Protein AF-A0A848WVP0-F1 (afdb_monomer)

Radius of gyration: 29.25 Å; Cα contacts (8 Å, |Δi|>4): 236; chains: 1; bounding box: 62×95×47 Å

Foldseek 3Di:
DVVVVVVVVVPDDDDDDLQPDDADADPALLVQLQVCLVVVAKEWEAQDDPVCVVVLCSQQSVLCSDPLRPPRYHYYYHDVPRYPPVVVQEPPDPDRGFIFTWRRDNRSSHIYTPDTHHSPDGSVRVNVSRNVSSVVSVVPDDDDDPVVSVVVCVVVVPDDDDPDDDADPPPPPPDHDPPPPDPPPPPPDDDDDDDDDDDDDDDDDDDDDDDDDDDDDDDDDDDD

pLDDT: mean 76.8, std 22.1, range [28.47, 97.75]

Mean predicted aligned error: 15.2 Å

Solvent-accessible surface area (backbone atoms only — not comparable to full-atom values): 14466 Å² total; per-residue (Å²): 119,66,70,62,52,54,56,56,51,71,74,52,81,84,80,82,57,85,86,68,63,78,76,60,65,54,88,34,57,63,56,47,32,29,51,21,24,73,72,71,28,42,31,38,40,35,34,55,58,78,94,46,40,66,62,47,48,64,54,43,43,69,39,51,69,32,86,94,39,46,89,59,54,47,47,32,57,55,43,73,79,76,31,69,64,52,67,81,39,37,43,80,68,93,64,88,63,20,38,33,37,26,45,38,32,91,79,10,78,38,30,36,48,77,46,77,42,59,75,82,61,49,46,67,59,49,44,52,52,52,54,52,53,50,57,55,45,69,74,70,61,76,86,80,53,67,72,60,52,54,54,49,35,59,73,70,63,66,77,84,86,63,95,63,82,88,67,52,53,86,86,71,79,85,54,66,51,78,76,77,87,64,86,75,76,76,79,84,82,79,86,81,90,82,89,83,89,81,92,81,82,86,84,87,87,84,90,84,89,84,89,84,85,88,80,90,79,83,85,85,80,87,82,136

Structure (mmCIF, N/CA/C/O backbone):
data_AF-A0A848WVP0-F1
#
_entry.id   AF-A0A848WVP0-F1
#
loop_
_atom_site.group_PDB
_atom_site.id
_atom_site.type_symbol
_atom_site.label_atom_id
_atom_site.label_alt_id
_atom_site.label_comp_id
_atom_site.label_asym_id
_atom_site.label_entity_id
_atom_site.label_seq_id
_atom_site.pdbx_PDB_ins_code
_atom_site.Cartn_x
_atom_site.Cartn_y
_atom_site.Cartn_z
_atom_site.occupancy
_atom_site.B_iso_or_equiv
_atom_site.auth_seq_id
_atom_site.auth_comp_id
_atom_site.auth_asym_id
_atom_site.auth_atom_id
_atom_site.pdbx_PDB_model_num
ATOM 1 N N . MET A 1 1 ? 10.550 -2.552 -30.308 1.00 52.19 1 MET A N 1
ATOM 2 C CA . MET A 1 1 ? 11.262 -1.560 -29.460 1.00 52.19 1 MET A CA 1
ATOM 3 C C . MET A 1 1 ? 11.700 -2.188 -28.137 1.00 52.19 1 MET A C 1
ATOM 5 O O . MET A 1 1 ? 12.785 -1.844 -27.697 1.00 52.19 1 MET A O 1
ATOM 9 N N . MET A 1 2 ? 10.922 -3.125 -27.565 1.00 55.44 2 MET A N 1
ATOM 10 C CA . MET A 1 2 ? 11.318 -3.955 -26.409 1.00 55.44 2 MET A CA 1
ATOM 11 C C . MET A 1 2 ? 12.586 -4.790 -26.673 1.00 55.44 2 MET A C 1
ATOM 13 O O . MET A 1 2 ? 13.527 -4.677 -25.900 1.00 55.44 2 MET A O 1
ATOM 17 N N . ASP A 1 3 ? 12.701 -5.438 -27.839 1.00 62.50 3 ASP A N 1
ATOM 18 C CA . ASP A 1 3 ? 13.842 -6.326 -28.159 1.00 62.50 3 ASP A CA 1
ATOM 19 C C . ASP A 1 3 ? 15.239 -5.683 -28.030 1.00 62.50 3 ASP A C 1
ATOM 21 O O . ASP A 1 3 ? 16.204 -6.345 -27.668 1.00 62.50 3 ASP A O 1
ATOM 25 N N . ARG A 1 4 ? 15.366 -4.371 -28.285 1.00 75.69 4 ARG A N 1
ATOM 26 C CA . ARG A 1 4 ? 16.649 -3.656 -28.137 1.00 75.69 4 ARG A CA 1
ATOM 27 C C . ARG A 1 4 ? 17.010 -3.362 -26.685 1.00 75.69 4 ARG A C 1
ATOM 29 O O . ARG A 1 4 ? 18.190 -3.250 -26.377 1.00 75.69 4 ARG A O 1
ATOM 36 N N . MET A 1 5 ? 16.018 -3.160 -25.819 1.00 75.94 5 MET A N 1
ATOM 37 C CA . MET A 1 5 ? 16.277 -2.921 -24.398 1.00 75.94 5 MET A CA 1
ATOM 38 C C . MET A 1 5 ? 16.676 -4.221 -23.706 1.00 75.94 5 MET A C 1
ATOM 40 O O . MET A 1 5 ? 17.590 -4.196 -22.888 1.00 75.94 5 MET A O 1
ATOM 44 N N . ASP A 1 6 ? 16.079 -5.345 -24.108 1.00 77.19 6 ASP A N 1
ATOM 45 C CA . ASP A 1 6 ? 16.440 -6.670 -23.599 1.00 77.19 6 ASP A CA 1
ATOM 46 C C . ASP A 1 6 ? 17.868 -7.065 -24.015 1.00 77.19 6 ASP A C 1
ATOM 48 O O . ASP A 1 6 ? 18.645 -7.537 -23.186 1.00 77.19 6 ASP A O 1
ATOM 52 N N . GLU A 1 7 ? 18.273 -6.775 -25.261 1.00 81.50 7 GLU A N 1
ATOM 53 C CA . GLU A 1 7 ? 19.666 -6.943 -25.717 1.00 81.50 7 GLU A CA 1
ATOM 54 C C . GLU A 1 7 ? 20.661 -6.090 -24.917 1.00 81.50 7 GLU A C 1
ATOM 56 O O . GLU A 1 7 ? 21.738 -6.564 -24.552 1.00 81.50 7 GLU A O 1
ATOM 61 N N . ILE A 1 8 ? 20.314 -4.830 -24.632 1.00 80.44 8 ILE A N 1
ATOM 62 C CA . ILE A 1 8 ? 21.161 -3.937 -23.831 1.00 80.44 8 ILE A CA 1
ATOM 63 C C . ILE A 1 8 ? 21.261 -4.457 -22.394 1.00 80.44 8 ILE A C 1
ATOM 65 O O . ILE A 1 8 ? 22.361 -4.510 -21.848 1.00 80.44 8 ILE A O 1
ATOM 69 N N . ALA A 1 9 ? 20.142 -4.872 -21.795 1.00 78.88 9 ALA A N 1
ATOM 70 C CA . ALA A 1 9 ? 20.090 -5.403 -20.436 1.00 78.88 9 ALA A CA 1
ATOM 71 C C . ALA A 1 9 ? 20.920 -6.689 -20.286 1.00 78.88 9 ALA A C 1
ATOM 73 O O . ALA A 1 9 ? 21.654 -6.821 -19.308 1.00 78.88 9 ALA A O 1
ATOM 74 N N . ALA A 1 10 ? 20.894 -7.581 -21.282 1.00 79.12 10 ALA A N 1
ATOM 75 C CA . ALA A 1 10 ? 21.693 -8.809 -21.298 1.00 79.12 10 ALA A CA 1
ATOM 76 C C . ALA A 1 10 ? 23.215 -8.558 -21.282 1.00 79.12 10 ALA A C 1
ATOM 78 O O . ALA A 1 10 ? 23.988 -9.431 -20.886 1.00 79.12 10 ALA A O 1
ATOM 79 N N . GLY A 1 11 ? 23.661 -7.363 -21.689 1.00 83.12 11 GLY A N 1
ATOM 80 C CA . GLY A 1 11 ? 25.061 -6.941 -21.603 1.00 83.12 11 GLY A CA 1
ATOM 81 C C . GLY A 1 11 ? 25.529 -6.579 -20.188 1.00 83.12 11 GLY A C 1
ATOM 82 O O . GLY A 1 11 ? 26.733 -6.439 -19.961 1.00 83.12 11 GLY A O 1
ATOM 83 N N . TYR A 1 12 ? 24.612 -6.435 -19.227 1.00 81.00 12 TYR A N 1
ATOM 84 C CA . TYR A 1 12 ? 24.933 -6.135 -17.836 1.00 81.00 12 TYR A CA 1
ATOM 85 C C . TYR A 1 12 ? 24.902 -7.404 -16.986 1.00 81.00 12 TYR A C 1
ATOM 87 O O . TYR A 1 12 ? 23.987 -8.217 -17.054 1.00 81.00 12 TYR A O 1
ATOM 95 N N . ARG A 1 13 ? 25.913 -7.563 -16.130 1.00 72.94 13 ARG A N 1
ATOM 96 C CA . ARG A 1 13 ? 25.954 -8.651 -15.153 1.00 72.94 13 ARG A CA 1
ATOM 97 C C . ARG A 1 13 ? 24.990 -8.337 -14.013 1.00 72.94 13 ARG A C 1
ATOM 99 O O . ARG A 1 13 ? 25.233 -7.383 -13.271 1.00 72.94 13 ARG A O 1
ATOM 106 N N . THR A 1 14 ? 23.958 -9.158 -13.846 1.00 70.56 14 THR A N 1
ATOM 107 C CA . THR A 1 14 ? 23.090 -9.133 -12.665 1.00 70.56 14 THR A CA 1
ATOM 108 C C . THR A 1 14 ? 23.950 -9.304 -11.412 1.00 70.56 14 THR A C 1
ATOM 110 O O . THR A 1 14 ? 24.843 -10.158 -11.367 1.00 70.56 14 THR A O 1
ATOM 113 N N . ARG A 1 15 ? 23.751 -8.432 -10.422 1.00 65.75 15 ARG A N 1
ATOM 114 C CA . ARG A 1 15 ? 24.400 -8.520 -9.110 1.00 65.75 15 ARG A CA 1
ATOM 115 C C . ARG A 1 15 ? 23.330 -8.844 -8.079 1.00 65.75 15 ARG A C 1
ATOM 117 O O . ARG A 1 15 ? 22.311 -8.162 -8.071 1.00 65.75 15 ARG A O 1
ATOM 124 N N . GLY A 1 16 ? 23.627 -9.815 -7.224 1.00 66.12 16 GLY A N 1
ATOM 125 C CA . GLY A 1 16 ? 22.706 -10.329 -6.216 1.00 66.12 16 GLY A CA 1
ATOM 126 C C . GLY A 1 16 ? 21.820 -11.455 -6.739 1.00 66.12 16 GLY A C 1
ATOM 127 O O . GLY A 1 16 ? 21.734 -11.686 -7.949 1.00 66.12 16 GLY A O 1
ATOM 128 N N . GLU A 1 17 ? 21.219 -12.172 -5.803 1.00 69.19 17 GLU A N 1
ATOM 129 C CA . GLU A 1 17 ? 20.202 -13.197 -6.035 1.00 69.19 17 GLU A CA 1
ATOM 130 C C . GLU A 1 17 ? 18.802 -12.574 -5.821 1.00 69.19 17 GLU A C 1
ATOM 132 O O . GLU A 1 17 ? 18.670 -11.533 -5.175 1.00 69.19 17 GLU A O 1
ATOM 137 N N . ASP A 1 18 ? 17.741 -13.149 -6.400 1.00 64.06 18 ASP A N 1
ATOM 138 C CA . ASP A 1 18 ? 16.375 -12.587 -6.301 1.00 64.06 18 ASP A CA 1
ATOM 139 C C . ASP A 1 18 ? 15.863 -12.532 -4.847 1.00 64.06 18 ASP A C 1
ATOM 141 O O . ASP A 1 18 ? 14.986 -11.736 -4.493 1.00 64.06 18 ASP A O 1
ATOM 145 N N . ASP A 1 19 ? 16.439 -13.357 -3.976 1.00 63.91 19 ASP A N 1
ATOM 146 C CA . ASP A 1 19 ? 16.214 -13.349 -2.539 1.00 63.91 19 ASP A CA 1
ATOM 147 C C . ASP A 1 19 ? 16.934 -12.194 -1.818 1.00 63.91 19 ASP A C 1
ATOM 149 O O . ASP A 1 19 ? 16.609 -11.925 -0.668 1.00 63.91 19 ASP A O 1
ATOM 153 N N . GLU A 1 20 ? 17.814 -11.425 -2.461 1.00 68.88 20 GLU A N 1
ATOM 154 C CA . GLU A 1 20 ? 18.413 -10.211 -1.885 1.00 68.88 20 GLU A CA 1
ATOM 155 C C . GLU A 1 20 ? 17.535 -8.955 -2.077 1.00 68.88 20 GLU A C 1
ATOM 157 O O . GLU A 1 20 ? 17.863 -7.881 -1.561 1.00 68.88 20 GLU A O 1
ATOM 162 N N . MET A 1 21 ? 16.398 -9.051 -2.787 1.00 75.06 21 MET A N 1
ATOM 163 C CA . MET A 1 21 ? 15.535 -7.890 -3.030 1.00 75.06 21 MET A CA 1
ATOM 164 C C . MET A 1 21 ? 14.898 -7.359 -1.737 1.00 75.06 21 MET A C 1
ATOM 166 O O . 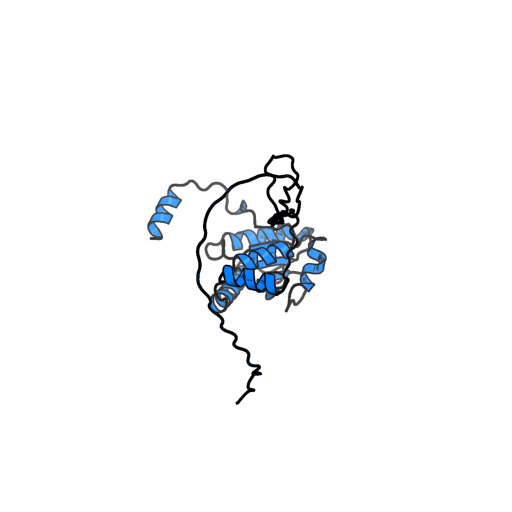MET A 1 21 ? 14.114 -8.026 -1.055 1.00 75.06 21 MET A O 1
ATOM 170 N N . VAL A 1 22 ? 15.166 -6.088 -1.444 1.00 82.19 22 VAL A N 1
ATOM 171 C CA . VAL A 1 22 ? 14.535 -5.361 -0.341 1.00 82.19 22 VAL A CA 1
ATOM 172 C C . VAL A 1 22 ? 13.178 -4.833 -0.799 1.00 82.19 22 VAL A C 1
ATOM 174 O O . VAL A 1 22 ? 13.096 -4.028 -1.725 1.00 82.19 22 VAL A O 1
ATOM 177 N N . LEU A 1 23 ? 12.107 -5.277 -0.136 1.00 86.50 23 LEU A N 1
ATOM 178 C CA . LEU A 1 23 ? 10.783 -4.686 -0.327 1.00 86.50 23 LEU A CA 1
ATOM 179 C C . LEU A 1 23 ? 10.774 -3.249 0.187 1.00 86.50 23 LEU A C 1
ATOM 181 O O . LEU A 1 23 ? 11.378 -2.954 1.220 1.00 86.50 23 LEU A O 1
ATOM 185 N N . GLN A 1 24 ? 10.073 -2.384 -0.544 1.00 87.38 24 GLN A N 1
ATOM 186 C CA . GLN A 1 24 ? 9.780 -1.033 -0.093 1.00 87.38 24 GLN A CA 1
ATOM 187 C C . GLN A 1 24 ? 9.077 -1.080 1.268 1.00 87.38 24 GLN A C 1
ATOM 189 O O . GLN A 1 24 ? 8.248 -1.956 1.510 1.00 87.38 24 GLN A O 1
ATOM 194 N N . ASP A 1 25 ? 9.453 -0.144 2.132 1.00 89.88 25 ASP A N 1
ATOM 195 C CA . ASP A 1 25 ? 8.894 0.028 3.465 1.00 89.88 25 ASP A CA 1
ATOM 196 C C . ASP A 1 25 ? 9.010 1.513 3.823 1.00 89.88 25 ASP A C 1
ATOM 198 O O . ASP A 1 25 ? 10.094 2.102 3.708 1.00 89.88 25 ASP A O 1
ATOM 202 N N . PHE A 1 26 ? 7.892 2.158 4.136 1.00 90.75 26 PHE A N 1
ATOM 203 C CA . PHE A 1 26 ? 7.841 3.578 4.459 1.00 90.75 26 PHE A CA 1
ATOM 204 C C . PHE A 1 26 ? 7.950 3.785 5.970 1.00 90.75 26 PHE A C 1
ATOM 206 O O . PHE A 1 26 ? 7.907 2.862 6.773 1.00 90.75 26 PHE A O 1
ATOM 213 N N . HIS A 1 27 ? 8.109 5.040 6.392 1.00 87.75 27 HIS A N 1
ATOM 214 C CA . HIS A 1 27 ? 8.171 5.348 7.822 1.00 87.75 27 HIS A CA 1
ATOM 215 C C . HIS A 1 27 ? 6.802 5.324 8.506 1.00 87.75 27 HIS A C 1
ATOM 217 O O . HIS A 1 27 ? 6.739 5.180 9.724 1.00 87.75 27 HIS A O 1
ATOM 223 N N . THR A 1 28 ? 5.731 5.565 7.745 1.00 91.50 28 THR A N 1
ATOM 224 C CA . THR A 1 28 ? 4.350 5.596 8.241 1.00 91.50 28 THR A CA 1
ATOM 225 C C . THR A 1 28 ? 3.390 5.201 7.127 1.00 91.50 28 THR A C 1
ATOM 227 O O . THR A 1 28 ? 3.585 5.601 5.971 1.00 91.50 28 THR A O 1
ATOM 230 N N . PHE A 1 29 ? 2.287 4.568 7.504 1.00 93.75 29 PHE A N 1
ATOM 231 C CA . PHE A 1 29 ? 1.171 4.233 6.628 1.00 93.75 29 PHE A CA 1
ATOM 232 C C . PHE A 1 29 ? 0.669 5.458 5.852 1.00 93.75 29 PHE A C 1
ATOM 234 O O . PHE A 1 29 ? 0.497 5.427 4.633 1.00 93.75 29 PHE A O 1
ATOM 241 N N . ARG A 1 30 ? 0.517 6.595 6.540 1.00 92.38 30 ARG A N 1
ATOM 242 C CA . ARG A 1 30 ? 0.049 7.846 5.930 1.00 92.38 30 ARG A CA 1
ATOM 243 C C . ARG A 1 30 ? 0.983 8.332 4.813 1.00 92.38 30 ARG A C 1
ATOM 245 O O . ARG A 1 30 ? 0.531 8.902 3.820 1.00 92.38 30 ARG A O 1
ATOM 252 N N . GLN A 1 31 ? 2.296 8.131 4.962 1.00 91.88 31 GLN A N 1
ATOM 253 C CA . GLN A 1 31 ? 3.270 8.440 3.912 1.00 91.88 31 GLN A CA 1
ATOM 254 C C . GLN A 1 31 ? 3.123 7.485 2.725 1.00 91.88 31 GLN A C 1
ATOM 256 O O . GLN A 1 31 ? 3.077 7.957 1.588 1.00 91.88 31 GLN A O 1
ATOM 261 N N . ALA A 1 32 ? 3.005 6.181 2.980 1.00 94.62 32 ALA A N 1
ATOM 262 C CA . ALA A 1 32 ? 2.791 5.184 1.936 1.00 94.62 32 ALA A CA 1
ATOM 263 C C . ALA A 1 32 ? 1.521 5.487 1.121 1.00 94.62 32 ALA A C 1
ATOM 265 O O . ALA A 1 32 ? 1.548 5.500 -0.111 1.00 94.62 32 ALA A O 1
ATOM 266 N N . LEU A 1 33 ? 0.427 5.836 1.804 1.00 94.88 33 LEU A N 1
ATOM 267 C CA . LEU A 1 33 ? -0.858 6.172 1.197 1.00 94.88 33 LEU A CA 1
ATOM 268 C C . LEU A 1 33 ? -0.789 7.435 0.327 1.00 94.88 33 LEU A C 1
ATOM 270 O O . LEU A 1 33 ? -1.364 7.473 -0.769 1.00 94.88 33 LEU A O 1
ATOM 274 N N . ASN A 1 34 ? -0.060 8.457 0.789 1.00 93.31 34 ASN A N 1
ATOM 275 C CA . ASN A 1 34 ? 0.164 9.687 0.036 1.00 93.31 34 ASN A CA 1
ATOM 276 C C . ASN A 1 34 ? 0.986 9.447 -1.234 1.00 93.31 34 ASN A C 1
ATOM 278 O O . ASN A 1 34 ? 0.583 9.900 -2.306 1.00 93.31 34 ASN A O 1
ATOM 282 N N . VAL A 1 35 ? 2.082 8.692 -1.128 1.00 93.06 35 VAL A N 1
ATOM 283 C CA . VAL A 1 35 ? 2.932 8.339 -2.276 1.00 93.06 35 VAL A CA 1
ATOM 284 C C . VAL A 1 35 ? 2.151 7.508 -3.290 1.00 93.06 35 VAL A C 1
ATOM 286 O O . VAL A 1 35 ? 2.119 7.865 -4.465 1.00 93.06 35 VAL A O 1
ATOM 289 N N . ALA A 1 36 ? 1.418 6.489 -2.837 1.00 94.81 36 ALA A N 1
ATOM 290 C CA . ALA A 1 36 ? 0.563 5.677 -3.700 1.00 94.81 36 ALA A CA 1
ATOM 291 C C . ALA A 1 36 ? -0.503 6.509 -4.433 1.00 94.81 36 ALA A C 1
ATOM 293 O O . ALA A 1 36 ? -0.760 6.300 -5.621 1.00 94.81 36 ALA A O 1
ATOM 294 N N . SER A 1 37 ? -1.068 7.525 -3.771 1.00 93.50 37 SER A N 1
ATOM 295 C CA . SER A 1 37 ? -1.979 8.464 -4.427 1.00 93.50 37 SER A CA 1
ATOM 296 C C . SER A 1 37 ? -1.278 9.324 -5.480 1.00 93.50 37 SER A C 1
ATOM 298 O O . SER A 1 37 ? -1.829 9.538 -6.564 1.00 93.50 37 SER A O 1
ATOM 300 N N . GLY A 1 38 ? -0.084 9.836 -5.174 1.00 89.62 38 GLY A N 1
ATOM 301 C CA . GLY A 1 38 ? 0.700 10.676 -6.080 1.00 89.62 38 GLY A CA 1
ATOM 302 C C . GLY A 1 38 ? 1.098 9.942 -7.359 1.00 89.62 38 GLY A C 1
ATOM 303 O O . GLY A 1 38 ? 0.901 10.470 -8.454 1.00 89.62 38 GLY A O 1
ATOM 304 N N . ASP A 1 39 ? 1.558 8.701 -7.214 1.00 91.44 39 ASP A N 1
ATOM 305 C CA . ASP A 1 39 ? 1.997 7.851 -8.323 1.00 91.44 39 ASP A CA 1
ATOM 306 C C . ASP A 1 39 ? 0.830 7.155 -9.048 1.00 91.44 39 ASP A C 1
ATOM 308 O O . ASP A 1 39 ? 1.042 6.515 -10.079 1.00 91.44 39 ASP A O 1
ATOM 312 N N . GLN A 1 40 ? -0.401 7.299 -8.535 1.00 92.25 40 GLN A N 1
ATOM 313 C CA . GLN A 1 40 ? -1.604 6.589 -8.986 1.00 92.25 40 GLN A CA 1
ATOM 314 C C . GLN A 1 40 ? -1.370 5.077 -9.072 1.00 92.25 40 GLN A C 1
ATOM 316 O O . GLN A 1 40 ? -1.566 4.456 -10.116 1.00 92.25 40 GLN A O 1
ATOM 321 N N . ARG A 1 41 ? -0.923 4.489 -7.960 1.00 95.19 41 ARG A N 1
ATOM 322 C CA . ARG A 1 41 ? -0.679 3.051 -7.813 1.00 95.19 41 ARG A CA 1
ATOM 323 C C . ARG A 1 41 ? -1.404 2.515 -6.592 1.00 95.19 41 ARG A C 1
ATOM 325 O O . ARG A 1 41 ? -1.668 3.246 -5.641 1.00 95.19 41 ARG A O 1
ATOM 332 N N . LEU A 1 42 ? -1.700 1.220 -6.614 1.00 97.06 42 LEU A N 1
ATOM 333 C CA . LEU A 1 42 ? -2.246 0.534 -5.450 1.00 97.06 42 LEU A CA 1
ATOM 334 C C . LEU A 1 42 ? -1.160 0.357 -4.379 1.00 97.06 42 LEU A C 1
ATOM 336 O O . LEU A 1 42 ? 0.003 0.078 -4.690 1.00 97.06 42 LEU A O 1
ATOM 340 N N . LEU A 1 43 ? -1.564 0.501 -3.119 1.00 97.75 43 LEU A N 1
ATOM 341 C CA . LEU A 1 43 ? -0.738 0.219 -1.951 1.00 97.75 43 LEU A CA 1
ATOM 342 C C . LEU A 1 43 ? -1.045 -1.189 -1.441 1.00 97.75 43 LEU A C 1
ATOM 344 O O . LEU A 1 43 ? -2.201 -1.520 -1.190 1.00 97.75 43 LEU A O 1
ATOM 348 N N . VAL A 1 44 ? -0.011 -2.000 -1.250 1.00 97.69 44 VAL A N 1
ATOM 349 C CA . VAL A 1 44 ? -0.085 -3.262 -0.520 1.00 97.69 44 VAL A CA 1
ATOM 350 C C . VAL A 1 44 ? 0.435 -3.016 0.887 1.00 97.69 44 VAL A C 1
ATOM 352 O O . VAL A 1 44 ? 1.638 -2.881 1.091 1.00 97.69 44 VAL A O 1
ATOM 355 N N . PHE A 1 45 ? -0.481 -2.942 1.847 1.00 97.19 45 PHE A N 1
ATOM 356 C CA . PHE A 1 45 ? -0.156 -2.720 3.250 1.00 97.19 45 PHE A CA 1
ATOM 357 C C . PHE A 1 45 ? -0.233 -4.032 4.029 1.00 97.19 45 PHE A C 1
ATOM 359 O O . PHE A 1 45 ? -1.242 -4.742 3.970 1.00 97.19 45 PHE A O 1
ATOM 366 N N . ILE A 1 46 ? 0.825 -4.367 4.761 1.00 96.38 46 ILE A N 1
ATOM 367 C CA . ILE A 1 46 ? 0.916 -5.594 5.549 1.00 96.38 46 ILE A CA 1
ATOM 368 C C . ILE A 1 46 ? 0.789 -5.241 7.029 1.00 96.38 46 ILE A C 1
ATOM 370 O O . ILE A 1 46 ? 1.737 -4.769 7.656 1.00 96.38 46 ILE A O 1
ATOM 374 N N . ALA A 1 47 ? -0.368 -5.545 7.616 1.00 95.06 47 ALA A N 1
ATOM 375 C CA . ALA A 1 47 ? -0.565 -5.445 9.056 1.00 95.06 47 ALA A CA 1
ATOM 376 C C . ALA A 1 47 ? -0.347 -6.820 9.699 1.00 95.06 47 ALA A C 1
ATOM 378 O O . ALA A 1 47 ? -1.245 -7.667 9.729 1.00 95.06 47 ALA A O 1
ATOM 379 N N . ALA A 1 48 ? 0.864 -7.036 10.208 1.00 93.38 48 ALA A N 1
ATOM 380 C CA . ALA A 1 48 ? 1.274 -8.235 10.932 1.00 93.38 48 ALA A CA 1
ATOM 381 C C . ALA A 1 48 ? 1.968 -7.854 12.246 1.00 93.38 48 ALA A C 1
ATOM 383 O O . ALA A 1 48 ? 2.538 -6.767 12.359 1.00 93.38 48 ALA A O 1
ATOM 384 N N . ALA A 1 49 ? 1.934 -8.754 13.231 1.00 90.69 49 ALA A N 1
ATOM 385 C CA . ALA A 1 49 ? 2.734 -8.595 14.442 1.00 90.69 49 ALA A CA 1
ATOM 386 C C . ALA A 1 49 ? 4.235 -8.594 14.094 1.00 90.69 49 ALA A C 1
ATOM 388 O O . ALA A 1 49 ? 4.640 -9.250 13.135 1.00 90.69 49 ALA A O 1
ATOM 389 N N . GLN A 1 50 ? 5.059 -7.861 14.854 1.00 86.19 50 GLN A N 1
ATOM 390 C CA . GLN A 1 50 ? 6.487 -7.674 14.537 1.00 86.19 50 GLN A CA 1
ATOM 391 C C . GLN A 1 50 ? 7.254 -8.997 14.400 1.00 86.19 50 GLN A C 1
ATOM 393 O O . GLN A 1 50 ? 8.081 -9.136 13.509 1.00 86.19 50 GLN A O 1
ATOM 398 N N . ASP A 1 51 ? 6.934 -9.992 15.224 1.00 88.44 51 ASP A N 1
ATOM 399 C CA . ASP A 1 51 ? 7.527 -11.333 15.186 1.00 88.44 51 ASP A CA 1
ATOM 400 C C . ASP A 1 51 ? 7.101 -12.169 13.963 1.00 88.44 51 ASP A C 1
ATOM 402 O O . ASP A 1 51 ? 7.687 -13.215 13.684 1.00 88.44 51 ASP A O 1
ATOM 406 N N . GLN A 1 52 ? 6.090 -11.717 13.217 1.00 89.94 52 GLN A N 1
ATOM 407 C CA . GLN A 1 52 ? 5.597 -12.353 11.994 1.00 89.94 52 GLN A CA 1
ATOM 408 C C . GLN A 1 52 ? 6.039 -11.625 10.720 1.00 89.94 52 GLN A C 1
ATOM 410 O O . GLN A 1 52 ? 5.937 -12.206 9.637 1.00 89.94 52 GLN A O 1
ATOM 415 N N . GLN A 1 53 ? 6.515 -10.380 10.822 1.00 88.56 53 GLN A N 1
ATOM 416 C CA . GLN A 1 53 ? 6.804 -9.538 9.658 1.00 88.56 53 GLN A CA 1
ATOM 417 C C . GLN A 1 53 ? 7.877 -10.136 8.751 1.00 88.56 53 GLN A C 1
ATOM 419 O O . GLN A 1 53 ? 7.641 -10.222 7.549 1.00 88.56 53 GLN A O 1
ATOM 424 N N . ASP A 1 54 ? 8.988 -10.632 9.303 1.00 89.06 54 ASP A N 1
ATOM 425 C CA . ASP A 1 54 ? 10.068 -11.234 8.506 1.00 89.06 54 ASP A CA 1
ATOM 426 C C . ASP A 1 54 ? 9.569 -12.432 7.692 1.00 89.06 54 ASP A C 1
ATOM 428 O O . ASP A 1 54 ? 9.786 -12.518 6.485 1.00 89.06 54 ASP A O 1
ATOM 432 N N . ARG A 1 55 ? 8.778 -13.310 8.319 1.00 90.50 55 ARG A N 1
ATOM 433 C CA . ARG A 1 55 ? 8.192 -14.469 7.637 1.00 90.50 55 ARG A CA 1
ATOM 434 C C . ARG A 1 55 ? 7.241 -14.056 6.513 1.00 90.50 55 ARG A C 1
ATOM 436 O O . ARG A 1 55 ? 7.233 -14.680 5.453 1.00 90.50 55 ARG A O 1
ATOM 443 N N . VAL A 1 56 ? 6.405 -13.045 6.747 1.00 92.19 56 VAL A N 1
ATOM 444 C CA . VAL A 1 56 ? 5.485 -12.537 5.718 1.00 92.19 56 VAL A CA 1
ATOM 445 C C . VAL A 1 56 ? 6.275 -11.875 4.589 1.00 92.19 56 VAL A C 1
ATOM 447 O O . VAL A 1 56 ? 5.975 -12.109 3.421 1.00 92.19 56 VAL A O 1
ATOM 450 N N . LYS A 1 57 ? 7.323 -11.116 4.916 1.00 91.38 57 LYS A N 1
ATOM 451 C CA . LYS A 1 57 ? 8.222 -10.477 3.953 1.00 91.38 57 LYS A CA 1
ATOM 452 C C . LYS A 1 57 ? 8.900 -11.503 3.050 1.00 91.38 57 LYS A C 1
ATOM 454 O O . LYS A 1 57 ? 8.893 -11.322 1.835 1.00 91.38 57 LYS A O 1
ATOM 459 N N . ASP A 1 58 ? 9.422 -12.586 3.615 1.00 89.94 58 ASP A N 1
ATOM 460 C CA . ASP A 1 58 ? 10.058 -13.662 2.850 1.00 89.94 58 ASP A CA 1
ATOM 461 C C . ASP A 1 58 ? 9.058 -14.393 1.941 1.00 89.94 58 ASP A C 1
ATOM 463 O O . ASP A 1 58 ? 9.381 -14.707 0.799 1.00 89.94 58 ASP A O 1
ATOM 467 N N . ASN A 1 59 ? 7.815 -14.596 2.395 1.00 90.69 59 ASN A N 1
ATOM 468 C CA . ASN A 1 59 ? 6.752 -15.184 1.569 1.00 90.69 59 ASN A CA 1
ATOM 469 C C . ASN A 1 59 ? 6.319 -14.264 0.410 1.00 90.69 59 ASN A C 1
ATOM 471 O O . ASN A 1 59 ? 5.954 -14.739 -0.664 1.00 90.69 59 ASN A O 1
ATOM 475 N N . LEU A 1 60 ? 6.346 -12.946 0.619 1.00 93.06 60 LEU A N 1
ATOM 476 C CA . LEU A 1 60 ? 5.916 -11.961 -0.375 1.00 93.06 60 LEU A CA 1
ATOM 477 C C . LEU A 1 60 ? 7.021 -11.554 -1.353 1.00 93.06 60 LEU A C 1
ATOM 479 O O . LEU A 1 60 ? 6.709 -11.144 -2.469 1.00 93.06 60 LEU A O 1
ATOM 483 N N . ARG A 1 61 ? 8.302 -11.677 -0.983 1.00 92.12 61 ARG A N 1
ATOM 484 C CA . ARG A 1 61 ? 9.434 -11.286 -1.842 1.00 92.12 61 ARG A CA 1
ATOM 485 C C . ARG A 1 61 ? 9.365 -11.924 -3.242 1.00 92.12 61 ARG A C 1
ATOM 487 O O . ARG A 1 61 ? 9.415 -11.154 -4.202 1.00 92.12 61 ARG A O 1
ATOM 494 N N . PRO A 1 62 ? 9.116 -13.244 -3.399 1.00 92.44 62 PRO A N 1
ATOM 495 C CA . PRO A 1 62 ? 8.953 -13.873 -4.713 1.00 92.44 62 PRO A CA 1
ATOM 496 C C . PRO A 1 62 ? 7.798 -13.298 -5.546 1.00 92.44 62 PRO A C 1
ATOM 498 O O . PRO A 1 62 ? 7.858 -13.289 -6.770 1.00 92.44 62 PRO A O 1
ATOM 501 N N . VAL A 1 63 ? 6.740 -12.802 -4.896 1.00 94.50 63 VAL A N 1
ATOM 502 C CA . VAL A 1 63 ? 5.588 -12.205 -5.587 1.00 94.50 63 VAL A CA 1
ATOM 503 C C . VAL A 1 63 ? 5.954 -10.847 -6.175 1.00 94.50 63 VAL A C 1
ATOM 505 O O . VAL A 1 63 ? 5.544 -10.536 -7.285 1.00 94.50 63 VAL A O 1
ATOM 508 N N . PHE A 1 64 ? 6.733 -10.039 -5.454 1.00 93.06 64 PHE A N 1
ATOM 509 C CA . PHE A 1 64 ? 7.077 -8.682 -5.884 1.00 93.06 64 PHE A CA 1
ATOM 510 C C . PHE A 1 64 ? 8.274 -8.604 -6.841 1.00 93.06 64 PHE A C 1
ATOM 512 O O . PHE A 1 64 ? 8.441 -7.564 -7.478 1.00 93.06 64 PHE A O 1
ATOM 519 N N . VAL A 1 65 ? 9.081 -9.668 -6.967 1.00 91.00 65 VAL A N 1
ATOM 520 C CA . VAL A 1 65 ? 10.109 -9.788 -8.028 1.00 91.00 65 VAL A CA 1
ATOM 521 C C . VAL A 1 65 ? 9.516 -10.248 -9.360 1.00 91.00 65 VAL A C 1
ATOM 523 O O . VAL A 1 65 ? 10.142 -10.079 -10.403 1.00 91.00 65 VAL A O 1
ATOM 526 N N . ASP A 1 66 ? 8.320 -10.840 -9.340 1.00 91.75 66 ASP A N 1
ATOM 527 C CA . ASP A 1 66 ? 7.670 -11.364 -10.535 1.00 91.75 66 ASP A CA 1
ATOM 528 C C . ASP A 1 66 ? 7.453 -10.253 -11.576 1.00 91.75 66 ASP A C 1
ATOM 530 O O . ASP A 1 66 ? 7.003 -9.151 -11.251 1.00 91.75 66 ASP A O 1
ATOM 534 N N . ALA A 1 67 ? 7.752 -10.550 -12.843 1.00 90.31 67 ALA A N 1
ATOM 535 C CA . ALA A 1 67 ? 7.707 -9.584 -13.941 1.00 90.31 67 ALA A CA 1
ATOM 536 C C . ALA A 1 67 ? 6.325 -8.925 -14.130 1.00 90.31 67 ALA A C 1
ATOM 538 O O . ALA A 1 67 ? 6.231 -7.789 -14.606 1.00 90.31 67 ALA A O 1
ATOM 539 N N . ASP A 1 68 ? 5.245 -9.605 -13.738 1.00 92.88 68 ASP A N 1
ATOM 540 C CA . ASP A 1 68 ? 3.889 -9.070 -13.829 1.00 92.88 68 ASP A CA 1
ATOM 541 C C . ASP A 1 68 ? 3.536 -8.125 -12.673 1.00 92.88 68 ASP A C 1
ATOM 543 O O . ASP A 1 68 ? 2.540 -7.404 -12.763 1.00 92.88 68 ASP A O 1
ATOM 547 N N . VAL A 1 69 ? 4.321 -8.116 -11.594 1.00 94.12 69 VAL A N 1
ATOM 548 C CA . VAL A 1 69 ? 4.026 -7.398 -10.342 1.00 94.12 69 VAL A CA 1
ATOM 549 C C . VAL A 1 69 ? 5.039 -6.287 -10.075 1.00 94.12 69 VAL A C 1
ATOM 551 O O . VAL A 1 69 ? 4.657 -5.212 -9.598 1.00 94.12 69 VAL A O 1
ATOM 554 N N . ILE A 1 70 ? 6.313 -6.518 -10.395 1.00 90.81 70 ILE A N 1
ATOM 555 C CA . ILE A 1 70 ? 7.417 -5.618 -10.070 1.00 90.81 70 ILE A CA 1
ATOM 556 C C . ILE A 1 70 ? 7.145 -4.184 -10.549 1.00 90.81 70 ILE A C 1
ATOM 558 O O . ILE A 1 70 ? 6.767 -3.925 -11.694 1.00 90.81 70 ILE A O 1
ATOM 562 N N . GLY A 1 71 ? 7.287 -3.227 -9.628 1.00 89.44 71 GLY A N 1
ATOM 563 C CA . GLY A 1 71 ? 7.096 -1.797 -9.892 1.00 89.44 71 GLY A CA 1
ATOM 564 C C . GLY A 1 71 ? 5.649 -1.333 -10.115 1.00 89.44 71 GLY A C 1
ATOM 565 O O . GLY A 1 71 ? 5.446 -0.148 -10.385 1.00 89.44 71 GLY A O 1
ATOM 566 N N . ARG A 1 72 ? 4.641 -2.213 -10.005 1.00 93.69 72 ARG A N 1
ATOM 567 C CA . ARG A 1 72 ? 3.220 -1.843 -10.184 1.00 93.69 72 ARG A CA 1
ATOM 568 C C . ARG A 1 72 ? 2.526 -1.405 -8.898 1.00 93.69 72 ARG A C 1
ATOM 570 O O . ARG A 1 72 ? 1.550 -0.663 -8.959 1.00 93.69 72 ARG A O 1
ATOM 577 N N . PHE A 1 73 ? 3.049 -1.834 -7.757 1.00 96.06 73 PHE A N 1
ATOM 578 C CA . PHE A 1 73 ? 2.484 -1.585 -6.435 1.00 96.06 73 PHE A CA 1
ATOM 579 C C . PHE A 1 73 ? 3.512 -0.906 -5.539 1.00 96.06 73 PHE A C 1
ATOM 581 O O . PHE A 1 73 ? 4.714 -1.134 -5.689 1.00 96.06 73 PHE A O 1
ATOM 588 N N . HIS A 1 74 ? 3.029 -0.123 -4.581 1.00 96.81 74 HIS A N 1
ATOM 589 C CA . HIS A 1 74 ? 3.817 0.191 -3.393 1.00 96.81 74 HIS A CA 1
ATOM 590 C C . HIS A 1 74 ? 3.602 -0.888 -2.345 1.00 96.81 74 HIS A C 1
ATOM 592 O O . HIS A 1 74 ? 2.514 -1.455 -2.255 1.00 96.81 74 HIS A O 1
ATOM 598 N N . VAL A 1 75 ? 4.634 -1.158 -1.557 1.00 95.69 75 VAL A N 1
ATOM 599 C CA . VAL A 1 75 ? 4.583 -2.102 -0.441 1.00 95.69 75 VAL A CA 1
ATOM 600 C C . VAL A 1 75 ? 4.955 -1.348 0.822 1.00 95.69 75 VAL A C 1
ATOM 602 O O . VAL A 1 75 ? 5.806 -0.459 0.769 1.00 95.69 75 VAL A O 1
ATOM 605 N N . ASP A 1 76 ? 4.275 -1.666 1.917 1.00 95.56 76 ASP A N 1
ATOM 606 C CA . ASP A 1 76 ? 4.524 -1.070 3.223 1.00 95.56 76 ASP A CA 1
ATOM 607 C C . ASP A 1 76 ? 4.135 -2.043 4.341 1.00 95.56 76 ASP A C 1
ATOM 609 O O . ASP A 1 76 ? 3.132 -2.760 4.226 1.00 95.56 76 ASP A O 1
ATOM 613 N N . PHE A 1 77 ? 4.915 -2.080 5.417 1.00 94.31 77 PHE A N 1
ATOM 614 C CA . PHE A 1 77 ? 4.644 -2.913 6.584 1.00 94.31 77 PHE A CA 1
ATOM 615 C C . PHE A 1 77 ? 4.246 -2.030 7.763 1.00 94.31 77 PHE A C 1
ATOM 617 O O . PHE A 1 77 ? 4.848 -0.996 8.019 1.00 94.31 77 PHE A O 1
ATOM 624 N N . ALA A 1 78 ? 3.235 -2.452 8.523 1.00 92.44 78 ALA A N 1
ATOM 625 C CA . ALA A 1 78 ? 2.763 -1.676 9.662 1.00 92.44 78 ALA A CA 1
ATOM 626 C C . ALA A 1 78 ? 3.878 -1.467 10.705 1.00 92.44 78 ALA A C 1
ATOM 628 O O . ALA A 1 78 ? 4.338 -2.413 11.356 1.00 92.44 78 ALA A O 1
ATOM 629 N N . GLY A 1 79 ? 4.262 -0.213 10.923 1.00 81.75 79 GLY A N 1
ATOM 630 C CA . GLY A 1 79 ? 5.145 0.206 11.998 1.00 81.75 79 GLY A CA 1
ATOM 631 C C . GLY A 1 79 ? 4.369 0.268 13.310 1.00 81.75 79 GLY A C 1
ATOM 632 O O . GLY A 1 79 ? 3.553 1.159 13.516 1.00 81.75 79 GLY A O 1
ATOM 633 N N . GLY A 1 80 ? 4.620 -0.687 14.213 1.00 79.56 80 GLY A N 1
ATOM 634 C CA . GLY A 1 80 ? 3.877 -0.921 15.464 1.00 79.56 80 GLY A CA 1
ATOM 635 C C . GLY A 1 80 ? 3.106 0.276 16.048 1.00 79.56 80 GLY A C 1
ATOM 636 O O . GLY A 1 80 ? 1.890 0.349 15.908 1.00 79.56 80 GLY A O 1
ATOM 637 N N . GLN A 1 81 ? 3.791 1.202 16.731 1.00 77.50 81 GLN A N 1
ATOM 638 C CA . GLN A 1 81 ? 3.137 2.378 17.331 1.00 77.50 81 GLN A CA 1
ATOM 639 C C . GLN A 1 81 ? 2.863 3.513 16.338 1.00 77.50 81 GLN A C 1
ATOM 641 O O . GLN A 1 81 ? 1.924 4.275 16.552 1.00 77.50 81 GLN A O 1
ATOM 646 N N . THR A 1 82 ? 3.671 3.649 15.285 1.00 82.00 82 THR A N 1
ATOM 647 C CA . THR A 1 82 ? 3.549 4.739 14.304 1.00 82.00 82 THR A CA 1
ATOM 648 C C . THR A 1 82 ? 2.281 4.630 13.468 1.00 82.00 82 THR A C 1
ATOM 650 O O . THR A 1 82 ? 1.745 5.655 13.061 1.00 82.00 82 THR A O 1
ATOM 653 N N . ASP A 1 83 ? 1.774 3.410 13.295 1.00 88.31 83 ASP A N 1
ATOM 654 C CA . ASP A 1 83 ? 0.614 3.111 12.461 1.00 88.31 83 ASP A CA 1
ATOM 655 C C . ASP A 1 83 ? -0.559 2.549 13.268 1.00 88.31 83 ASP A C 1
ATOM 657 O O . ASP A 1 83 ? -1.482 1.991 12.694 1.00 88.31 83 ASP A O 1
ATOM 661 N N . ALA A 1 84 ? -0.584 2.689 14.596 1.00 86.12 84 ALA A N 1
ATOM 662 C CA . ALA A 1 84 ? -1.629 2.088 15.440 1.00 86.12 84 ALA A CA 1
ATOM 663 C C . ALA A 1 84 ? -3.075 2.445 15.014 1.00 86.12 84 ALA A C 1
ATOM 665 O O . ALA A 1 84 ? -4.003 1.657 15.226 1.00 86.12 84 ALA A O 1
ATOM 666 N N . GLU A 1 85 ? -3.249 3.613 14.392 1.00 88.81 85 GLU A N 1
ATOM 667 C CA . GLU A 1 85 ? -4.528 4.178 13.945 1.00 88.81 85 GLU A CA 1
ATOM 668 C C . GLU A 1 85 ? -4.746 4.062 12.422 1.00 88.81 85 GLU A C 1
ATOM 670 O O . GLU A 1 85 ? -5.719 4.599 11.905 1.00 88.81 85 GLU A O 1
ATOM 675 N N . TRP A 1 86 ? -3.898 3.322 11.686 1.00 93.31 86 TRP A N 1
ATOM 676 C CA . TRP A 1 86 ? -3.970 3.220 10.214 1.00 93.31 86 TRP A CA 1
ATOM 677 C C . TRP A 1 86 ? -5.371 2.858 9.700 1.00 93.31 86 TRP A C 1
ATOM 679 O O . TRP A 1 86 ? -5.823 3.361 8.676 1.00 93.31 86 TRP A O 1
ATOM 689 N N . ALA A 1 87 ? -6.075 1.985 10.427 1.00 92.19 87 ALA A N 1
ATOM 690 C CA . ALA A 1 87 ? -7.379 1.469 10.030 1.00 92.19 87 ALA A CA 1
ATOM 691 C C . ALA A 1 87 ? -8.476 2.545 10.022 1.00 92.19 87 ALA A C 1
ATOM 693 O O . ALA A 1 87 ? -9.484 2.354 9.348 1.00 92.19 87 ALA A O 1
ATOM 694 N N . ASP A 1 88 ? -8.285 3.658 10.733 1.00 92.00 88 ASP A N 1
ATOM 695 C CA . ASP A 1 88 ? -9.252 4.758 10.790 1.00 92.00 88 ASP A CA 1
ATOM 696 C C . ASP A 1 88 ? -9.218 5.605 9.503 1.00 92.00 88 ASP A C 1
ATOM 698 O O . ASP A 1 88 ? -10.189 6.284 9.170 1.00 92.00 88 ASP A O 1
ATOM 702 N N . GLU A 1 89 ? -8.124 5.522 8.739 1.00 91.25 89 GLU A N 1
ATOM 703 C CA . GLU A 1 89 ? -7.947 6.190 7.446 1.00 91.25 89 GLU A CA 1
ATOM 704 C C . GLU A 1 89 ? -8.448 5.330 6.264 1.00 91.25 89 GLU A C 1
ATOM 706 O O . GLU A 1 89 ? -8.435 5.794 5.118 1.00 91.25 89 GLU A O 1
ATOM 711 N N . ILE A 1 90 ? -8.900 4.085 6.501 1.00 94.50 90 ILE A N 1
ATOM 712 C CA . ILE A 1 90 ? -9.308 3.159 5.431 1.00 94.50 90 ILE A CA 1
ATOM 713 C C . ILE A 1 90 ? -10.741 2.647 5.581 1.00 94.50 90 ILE A C 1
ATOM 715 O O . ILE A 1 90 ? -11.155 2.108 6.604 1.00 94.50 90 ILE A O 1
ATOM 719 N N . GLU A 1 91 ? -11.485 2.707 4.482 1.00 92.81 91 GLU A N 1
ATOM 720 C CA . GLU A 1 91 ? -12.819 2.130 4.370 1.00 92.81 91 GLU A CA 1
ATOM 721 C C . GLU A 1 91 ? -12.798 0.651 3.942 1.00 92.81 91 GLU A C 1
ATOM 723 O O . GLU A 1 91 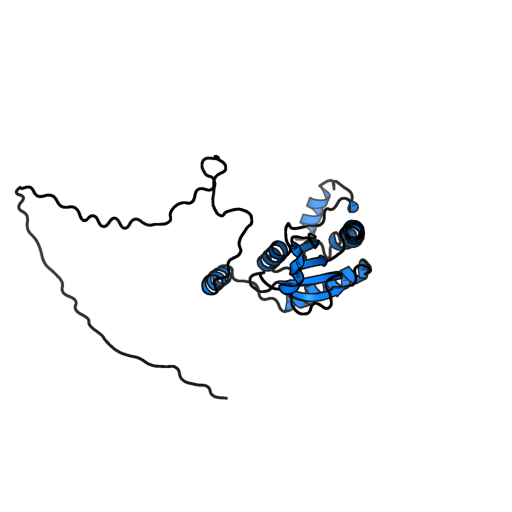? -11.868 0.167 3.293 1.00 92.81 91 GLU A O 1
ATOM 728 N N . LYS A 1 92 ? -13.891 -0.066 4.247 1.00 92.06 92 LYS A N 1
ATOM 729 C CA . LYS A 1 92 ? -14.136 -1.479 3.872 1.00 92.06 92 LYS A CA 1
ATOM 730 C C . LYS A 1 92 ? -13.140 -2.496 4.442 1.00 92.06 92 LYS A C 1
ATOM 732 O O . LYS A 1 92 ? -13.068 -3.626 3.957 1.00 92.06 92 LYS A O 1
ATOM 737 N N . THR A 1 93 ? -12.427 -2.141 5.507 1.00 88.62 93 THR A N 1
ATOM 738 C CA . THR A 1 93 ? -11.601 -3.105 6.235 1.00 88.62 93 THR A CA 1
ATOM 739 C C . THR A 1 93 ? -12.458 -4.139 6.975 1.00 88.62 93 THR A C 1
ATOM 741 O O . THR A 1 93 ? -13.445 -3.799 7.630 1.00 88.62 93 THR A O 1
ATOM 744 N N . LYS A 1 94 ? -12.088 -5.422 6.880 1.00 84.19 94 LYS A N 1
ATOM 745 C CA . LYS A 1 94 ? -12.736 -6.531 7.606 1.00 84.19 94 LYS A CA 1
ATOM 746 C C . LYS A 1 94 ? -11.948 -6.948 8.855 1.00 84.19 94 LYS A C 1
ATOM 748 O O . LYS A 1 94 ? -12.332 -7.903 9.525 1.00 84.19 94 LYS A O 1
ATOM 753 N N . GLY A 1 95 ? -10.845 -6.263 9.174 1.00 87.94 95 GLY A N 1
ATOM 754 C CA . GLY A 1 95 ? -10.017 -6.541 10.350 1.00 87.94 95 GLY A CA 1
ATOM 755 C C . GLY A 1 95 ? -8.725 -5.722 10.387 1.00 87.94 95 GLY A C 1
ATOM 756 O O . GLY A 1 95 ? -8.382 -5.054 9.422 1.00 87.94 95 GLY A O 1
ATOM 757 N N . LYS A 1 96 ? -7.979 -5.789 11.495 1.00 89.81 96 LYS A N 1
ATOM 758 C CA . LYS A 1 96 ? -6.726 -5.024 11.687 1.00 89.81 96 LYS A CA 1
ATOM 759 C C . LYS A 1 96 ? -5.448 -5.813 11.371 1.00 89.81 96 LYS A C 1
ATOM 761 O O . LYS A 1 96 ? -4.349 -5.328 11.610 1.00 89.81 96 LYS A O 1
ATOM 766 N N . THR A 1 97 ? -5.587 -7.030 10.851 1.00 93.62 97 THR A N 1
ATOM 767 C CA . THR A 1 97 ? -4.474 -7.935 10.539 1.00 93.62 97 THR A CA 1
ATOM 768 C C . THR A 1 97 ? -4.711 -8.569 9.176 1.00 93.62 97 THR A C 1
ATOM 770 O O . THR A 1 97 ? -5.838 -8.970 8.872 1.00 93.62 97 THR A O 1
ATOM 773 N N . GLY A 1 98 ? -3.663 -8.661 8.362 1.00 95.75 98 GLY A N 1
ATOM 774 C CA . GLY A 1 98 ? -3.737 -9.202 7.007 1.00 95.75 98 GLY A CA 1
ATOM 775 C C . GLY A 1 98 ? -2.869 -8.446 6.008 1.00 95.75 98 GLY A C 1
ATOM 776 O O . GLY A 1 98 ? -2.098 -7.557 6.369 1.00 95.75 98 GLY A O 1
ATOM 777 N N . ILE A 1 99 ? -3.022 -8.827 4.745 1.00 97.06 99 ILE A N 1
ATOM 778 C CA . ILE A 1 99 ? -2.459 -8.140 3.584 1.00 97.06 99 ILE A CA 1
ATOM 779 C C . ILE A 1 99 ? -3.609 -7.376 2.929 1.00 97.06 99 ILE A C 1
ATOM 781 O O . ILE A 1 99 ?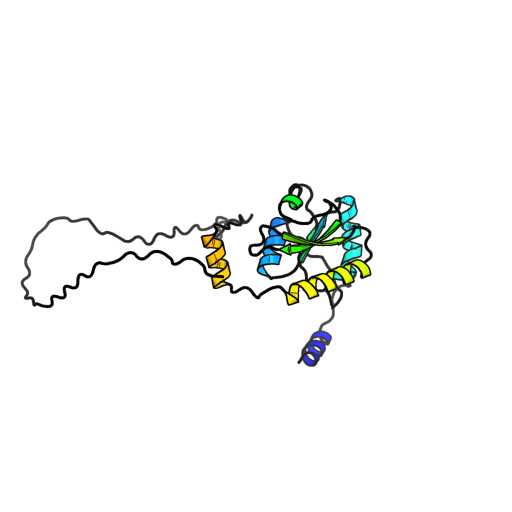 -4.622 -7.975 2.558 1.00 97.06 99 ILE A O 1
ATOM 785 N N . PHE A 1 100 ? -3.467 -6.062 2.809 1.00 97.69 100 PHE A N 1
ATOM 786 C CA . PHE A 1 100 ? -4.504 -5.165 2.312 1.00 97.69 100 PHE A CA 1
ATOM 787 C C . PHE A 1 100 ? -4.064 -4.567 0.985 1.00 97.69 100 PHE A C 1
ATOM 789 O O . PHE A 1 100 ? -3.008 -3.947 0.909 1.00 97.69 100 PHE A O 1
ATOM 796 N N . VAL A 1 101 ? -4.889 -4.719 -0.048 1.00 97.62 101 VAL A N 1
ATOM 797 C CA . VAL A 1 101 ? -4.710 -4.032 -1.329 1.00 97.62 101 VAL A CA 1
ATOM 798 C C . VAL A 1 101 ? -5.603 -2.802 -1.318 1.00 97.62 101 VAL A C 1
ATOM 800 O O . VAL A 1 101 ? -6.830 -2.915 -1.305 1.00 97.62 101 VAL A O 1
ATOM 803 N N . ILE A 1 102 ? -4.988 -1.627 -1.272 1.00 97.50 102 ILE A N 1
ATOM 804 C CA . ILE A 1 102 ? -5.650 -0.357 -0.991 1.00 97.50 102 ILE A CA 1
ATOM 805 C C . ILE A 1 102 ? -5.543 0.556 -2.206 1.00 97.50 102 ILE A C 1
ATOM 807 O O . ILE A 1 102 ? -4.455 0.808 -2.728 1.00 97.50 102 ILE A O 1
ATOM 811 N N . GLN A 1 103 ? -6.684 1.101 -2.619 1.00 96.38 103 GLN A N 1
ATOM 812 C CA . GLN 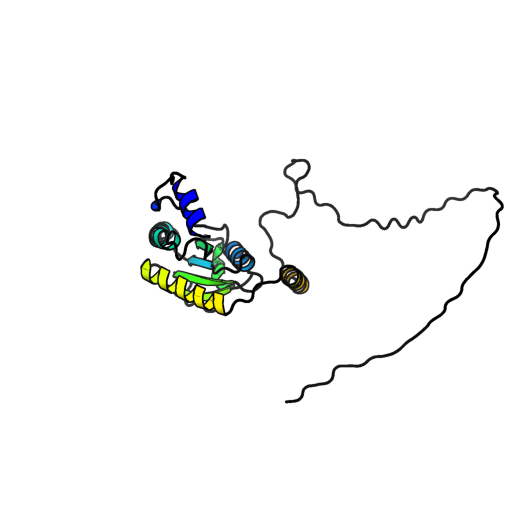A 1 103 ? -6.733 2.261 -3.497 1.00 96.38 103 GLN A CA 1
ATOM 813 C C . GLN A 1 103 ? -6.701 3.520 -2.635 1.00 96.38 103 GLN A C 1
ATOM 815 O O . GLN A 1 103 ? -7.615 3.760 -1.842 1.00 96.38 103 GLN A O 1
ATOM 820 N N . SER A 1 104 ? -5.656 4.330 -2.788 1.00 95.38 104 SER A N 1
ATOM 821 C CA . SER A 1 104 ? -5.598 5.633 -2.133 1.00 95.38 104 SER A CA 1
ATOM 822 C C . SER A 1 104 ? -6.676 6.561 -2.685 1.00 95.38 104 SER A C 1
ATOM 824 O O . SER A 1 104 ? -6.878 6.657 -3.895 1.00 95.38 104 SER A O 1
ATOM 826 N N . GLY A 1 105 ? -7.311 7.325 -1.803 1.00 91.69 105 GLY A N 1
ATOM 827 C CA . GLY A 1 105 ? -8.161 8.444 -2.185 1.00 91.69 105 GLY A CA 1
ATOM 828 C C . GLY A 1 105 ? -7.370 9.518 -2.936 1.00 91.69 105 GLY A C 1
ATOM 829 O O . GLY A 1 105 ? -6.134 9.522 -2.948 1.00 91.69 105 GLY A O 1
ATOM 830 N N . GLN A 1 106 ? -8.080 10.480 -3.534 1.00 89.00 106 GLN A N 1
ATOM 831 C CA . GLN A 1 106 ? -7.510 11.475 -4.453 1.00 89.00 106 GLN A CA 1
ATOM 832 C C . GLN A 1 106 ? -6.249 12.169 -3.919 1.00 89.00 106 GLN A C 1
ATOM 834 O O . GLN A 1 106 ? -5.323 12.388 -4.698 1.00 89.00 106 GLN A O 1
ATOM 839 N N . PHE A 1 107 ? -6.212 12.494 -2.624 1.00 88.94 107 PHE A N 1
ATOM 840 C CA . PHE A 1 107 ? -5.111 13.207 -1.965 1.00 88.94 107 PHE A CA 1
ATOM 841 C C . PHE A 1 107 ? -4.268 12.331 -1.024 1.00 88.94 107 PHE A C 1
ATOM 843 O O . PHE A 1 107 ? -3.408 12.847 -0.310 1.00 88.94 107 PHE A O 1
ATOM 850 N N . GLY A 1 108 ? -4.536 11.022 -0.988 1.00 89.50 108 GLY A N 1
ATOM 851 C CA . GLY A 1 108 ? -3.799 10.060 -0.166 1.00 89.50 108 GLY A CA 1
ATOM 852 C C . GLY A 1 108 ? -3.853 10.338 1.337 1.00 89.50 108 GLY A C 1
ATOM 853 O O . GLY A 1 108 ? -2.871 10.106 2.030 1.00 89.50 108 GLY A O 1
ATOM 854 N N . GLN A 1 109 ? -4.974 10.886 1.815 1.00 89.94 109 GLN A N 1
ATOM 855 C CA . GLN A 1 109 ? -5.289 10.996 3.248 1.00 89.94 109 GLN A CA 1
ATOM 856 C C . GLN A 1 109 ? -6.202 9.870 3.737 1.00 89.94 109 GLN A C 1
ATOM 858 O O . GLN A 1 109 ? -6.279 9.615 4.928 1.00 89.94 109 GLN A O 1
ATOM 863 N N . THR A 1 110 ? -6.920 9.237 2.813 1.00 94.12 110 THR A N 1
ATOM 864 C CA . THR A 1 110 ? -7.806 8.107 3.075 1.00 94.12 110 THR A CA 1
ATOM 865 C C . THR A 1 110 ? -7.619 7.061 1.987 1.00 94.12 110 THR A C 1
ATOM 867 O O . THR A 1 110 ? -7.017 7.347 0.944 1.00 94.12 110 THR A O 1
ATOM 870 N N . GLY A 1 111 ? -8.114 5.850 2.213 1.00 95.12 111 GLY A N 1
ATOM 871 C CA . GLY A 1 111 ? -8.073 4.768 1.237 1.00 95.12 111 GLY A CA 1
ATOM 872 C C . GLY A 1 111 ? -9.309 3.881 1.285 1.00 95.12 111 GLY A C 1
ATOM 873 O O . GLY A 1 111 ? -10.112 3.930 2.213 1.00 95.12 111 GLY A O 1
ATOM 874 N N . THR A 1 112 ? -9.464 3.041 0.270 1.00 96.38 112 THR A N 1
ATOM 875 C CA . THR A 1 112 ? -10.476 1.981 0.242 1.00 96.38 112 THR A CA 1
ATOM 876 C C . THR A 1 112 ? -9.792 0.643 0.020 1.00 96.38 112 THR A C 1
ATOM 878 O O . THR A 1 112 ? -9.005 0.495 -0.916 1.00 96.38 112 THR A O 1
ATOM 881 N N . VAL A 1 113 ? -10.107 -0.344 0.860 1.00 96.62 113 VAL A N 1
ATOM 882 C CA . VAL A 1 113 ? -9.652 -1.721 0.648 1.00 96.62 113 VAL A CA 1
ATOM 883 C C . VAL A 1 113 ? -10.387 -2.311 -0.556 1.00 96.62 113 VAL A C 1
ATOM 885 O O . VAL A 1 113 ? -11.617 -2.408 -0.553 1.00 96.62 113 VAL A O 1
ATOM 888 N N . LEU A 1 114 ? -9.629 -2.710 -1.578 1.00 95.50 114 LEU A N 1
ATOM 889 C CA . LEU A 1 114 ? -10.133 -3.444 -2.739 1.00 95.50 114 LEU A CA 1
ATOM 890 C C . LEU A 1 114 ? -10.161 -4.947 -2.463 1.00 95.50 114 LEU A C 1
ATOM 892 O O . LEU A 1 114 ? -11.161 -5.606 -2.729 1.00 95.50 114 LEU A O 1
ATOM 896 N N . GLU A 1 115 ? -9.083 -5.471 -1.882 1.00 95.88 115 GLU A N 1
ATOM 897 C CA . GLU A 1 115 ? -8.956 -6.876 -1.501 1.00 95.88 115 GLU A CA 1
ATOM 898 C C . GLU A 1 115 ? -8.237 -6.993 -0.150 1.00 95.88 115 GLU A C 1
ATOM 900 O O . GLU A 1 115 ? -7.341 -6.206 0.170 1.00 95.88 115 GLU A O 1
ATOM 905 N N . GLN A 1 116 ? -8.632 -7.986 0.648 1.00 96.25 116 GLN A N 1
ATOM 906 C CA . GLN A 1 116 ? -8.004 -8.305 1.931 1.00 96.25 116 GLN A CA 1
ATOM 907 C C . GLN A 1 116 ? -7.742 -9.805 2.012 1.00 96.25 116 GLN A C 1
ATOM 909 O O . GLN A 1 116 ? -8.669 -10.611 1.903 1.00 96.25 116 GLN A O 1
ATOM 914 N N . LEU A 1 117 ? -6.487 -10.164 2.262 1.00 96.56 117 LEU A N 1
ATOM 915 C CA . LEU A 1 117 ? -6.023 -11.542 2.361 1.00 96.56 117 LEU A CA 1
ATOM 916 C C . LEU A 1 117 ? -5.508 -11.843 3.776 1.00 96.56 117 LEU A C 1
ATOM 918 O O . LEU A 1 117 ? -4.973 -10.953 4.449 1.00 96.56 117 LEU A O 1
ATOM 922 N N . PRO A 1 118 ? -5.634 -13.094 4.252 1.00 96.00 118 PRO A N 1
ATOM 923 C CA . PRO A 1 118 ? -4.986 -13.509 5.489 1.00 96.00 118 PRO A CA 1
ATOM 924 C C . PRO A 1 118 ? -3.459 -13.516 5.323 1.00 96.00 118 PRO A C 1
ATOM 926 O O . PRO A 1 118 ? -2.947 -13.767 4.235 1.00 96.00 118 PRO A O 1
ATOM 929 N N . LEU A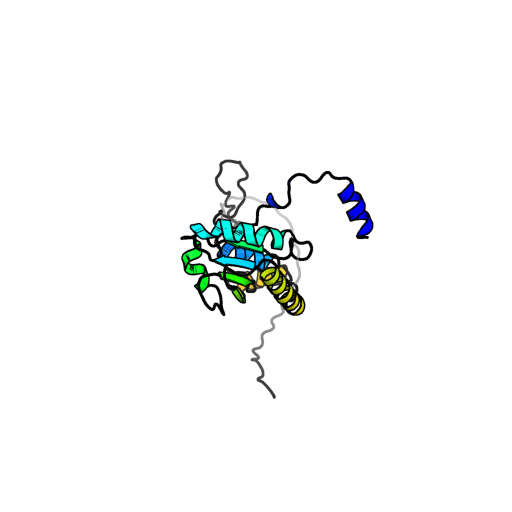 1 119 ? -2.714 -13.339 6.420 1.00 95.19 119 LEU A N 1
ATOM 930 C CA . LEU A 1 119 ? -1.241 -13.433 6.414 1.00 95.19 119 LEU A CA 1
ATOM 931 C C . LEU A 1 119 ? -0.719 -14.819 5.989 1.00 95.19 119 LEU A C 1
ATOM 933 O O . LEU A 1 119 ? 0.451 -14.967 5.652 1.00 95.19 119 LEU A O 1
ATOM 937 N N . THR A 1 120 ? -1.580 -15.837 6.026 1.00 94.19 120 THR A N 1
ATOM 938 C CA . THR A 1 120 ? -1.282 -17.211 5.608 1.00 94.19 120 THR A CA 1
ATOM 939 C C . THR A 1 120 ? -1.531 -17.464 4.121 1.00 94.19 120 THR A C 1
ATOM 941 O O . THR A 1 120 ? -1.376 -18.604 3.692 1.00 94.19 120 THR A O 1
ATOM 944 N N . ALA A 1 121 ? -1.964 -16.456 3.354 1.00 95.81 121 ALA A N 1
ATOM 945 C CA . ALA A 1 121 ? -2.164 -16.592 1.916 1.00 95.81 121 ALA A CA 1
ATOM 946 C C . ALA A 1 121 ? -0.852 -16.985 1.220 1.00 95.81 121 ALA A C 1
ATOM 948 O O . ALA A 1 121 ? 0.234 -16.496 1.552 1.00 95.81 121 ALA A O 1
ATOM 949 N N . SER A 1 122 ? -0.957 -17.888 0.254 1.00 95.00 122 SER A N 1
ATOM 950 C CA . SER A 1 122 ? 0.180 -18.329 -0.547 1.00 95.00 122 SER A CA 1
ATOM 951 C C . SER A 1 122 ? 0.597 -17.258 -1.557 1.00 95.00 122 SER A C 1
ATOM 953 O O . SER A 1 122 ? -0.216 -16.440 -1.986 1.00 95.00 122 SER A O 1
ATOM 955 N N . GLY A 1 123 ? 1.865 -17.277 -1.979 1.00 94.25 123 GLY A N 1
ATOM 956 C CA . GLY A 1 123 ? 2.377 -16.352 -2.997 1.00 94.25 123 GLY A CA 1
ATOM 957 C C . GLY A 1 123 ? 1.512 -16.270 -4.270 1.00 94.25 123 GLY A C 1
ATOM 958 O O . GLY A 1 123 ? 1.182 -15.159 -4.684 1.00 94.25 123 GLY A O 1
ATOM 959 N N . PRO A 1 124 ? 1.072 -17.400 -4.863 1.00 95.56 124 PRO A N 1
ATOM 960 C CA . PRO A 1 124 ? 0.169 -17.383 -6.016 1.00 95.56 124 PRO A CA 1
ATOM 961 C C . PRO A 1 124 ? -1.186 -16.720 -5.737 1.00 95.56 124 PRO A C 1
ATOM 963 O O . PRO A 1 124 ? -1.643 -15.918 -6.544 1.00 95.56 124 PRO A O 1
ATOM 966 N N . GLU A 1 125 ? -1.804 -16.987 -4.581 1.00 96.69 125 GLU A N 1
ATOM 967 C CA . GLU A 1 125 ? -3.073 -16.345 -4.200 1.00 96.69 125 GLU A CA 1
ATOM 968 C C . GLU A 1 125 ? -2.914 -14.829 -4.048 1.00 96.69 125 GLU A C 1
ATOM 970 O O . GLU A 1 125 ? -3.776 -14.063 -4.482 1.00 96.69 125 GLU A O 1
ATOM 975 N N . VAL A 1 126 ? -1.794 -14.386 -3.464 1.00 97.31 126 VAL A N 1
ATOM 976 C CA . VAL A 1 126 ? -1.475 -12.959 -3.363 1.00 97.31 126 VAL A CA 1
ATOM 977 C C . VAL A 1 126 ? -1.273 -12.364 -4.756 1.00 97.31 126 VAL A C 1
ATOM 979 O O . VAL A 1 126 ? -1.884 -11.341 -5.059 1.00 97.31 126 VAL A O 1
ATOM 982 N N . LYS A 1 127 ? -0.479 -13.004 -5.627 1.00 97.06 127 LYS A N 1
ATOM 983 C CA . LYS A 1 127 ? -0.239 -12.539 -7.005 1.00 97.06 127 LYS A CA 1
ATOM 984 C C . LYS A 1 127 ? -1.554 -12.349 -7.763 1.00 97.06 127 LYS A C 1
ATOM 986 O O . LYS A 1 127 ? -1.778 -11.280 -8.331 1.00 97.06 127 LYS A O 1
ATOM 991 N N . ASP A 1 128 ? -2.434 -13.344 -7.740 1.00 97.19 128 ASP A N 1
ATOM 992 C CA . ASP A 1 128 ? -3.709 -13.290 -8.458 1.00 97.19 128 ASP A CA 1
ATOM 993 C C . ASP A 1 128 ? -4.606 -12.155 -7.949 1.00 97.19 128 ASP A C 1
ATOM 995 O O . ASP A 1 128 ? -5.182 -11.409 -8.749 1.00 97.19 128 ASP A O 1
ATOM 999 N N . ALA A 1 129 ? -4.680 -11.964 -6.628 1.00 97.00 129 ALA A N 1
ATOM 1000 C CA . ALA A 1 129 ? -5.431 -10.861 -6.035 1.00 97.00 129 ALA A CA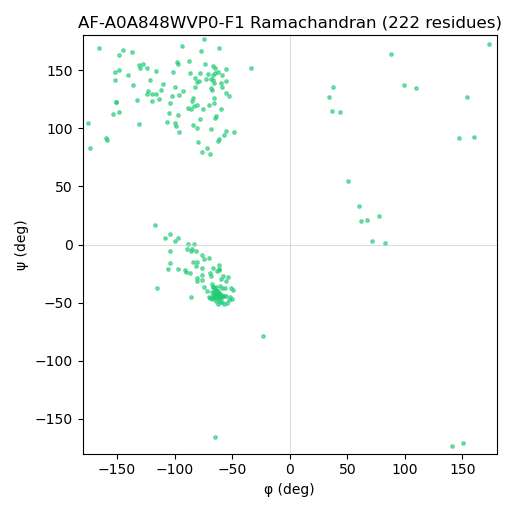 1
ATOM 1001 C C . ALA A 1 129 ? -4.868 -9.492 -6.447 1.00 97.00 129 ALA A C 1
ATOM 1003 O O . ALA A 1 129 ? -5.633 -8.598 -6.816 1.00 97.00 129 ALA A O 1
ATOM 1004 N N . LEU A 1 130 ? -3.538 -9.336 -6.443 1.00 97.50 130 LEU A N 1
ATOM 1005 C CA . LEU A 1 130 ? -2.866 -8.110 -6.877 1.00 97.50 130 LEU A CA 1
ATOM 1006 C C . LEU A 1 130 ? -3.170 -7.799 -8.344 1.00 97.50 130 LEU A C 1
ATOM 1008 O O . LEU A 1 130 ? -3.585 -6.686 -8.671 1.00 97.50 130 LEU A O 1
ATOM 1012 N N . LEU A 1 131 ? -3.008 -8.780 -9.234 1.00 96.94 131 LEU A N 1
ATOM 1013 C CA . LEU A 1 131 ? -3.237 -8.594 -10.665 1.00 96.94 131 LEU A CA 1
ATOM 1014 C C . LEU A 1 131 ? -4.699 -8.270 -10.977 1.00 96.94 131 LEU A C 1
ATOM 1016 O O . LEU A 1 131 ? -4.963 -7.375 -11.784 1.00 96.94 131 LEU A O 1
ATOM 1020 N N . LYS A 1 132 ? -5.644 -8.942 -10.310 1.00 96.44 132 LYS A N 1
ATOM 1021 C CA . LYS A 1 132 ? -7.075 -8.653 -10.437 1.00 96.44 132 LYS A CA 1
ATOM 1022 C C . LYS A 1 132 ? -7.396 -7.230 -9.976 1.00 96.44 132 LYS A C 1
ATOM 1024 O O . LYS A 1 132 ? -7.992 -6.471 -10.741 1.00 96.44 132 LYS A O 1
ATOM 1029 N N . ALA A 1 133 ? -6.951 -6.845 -8.779 1.00 96.12 133 ALA A N 1
ATOM 1030 C CA . ALA A 1 133 ? -7.186 -5.508 -8.238 1.00 96.12 133 ALA A CA 1
ATOM 1031 C C . ALA A 1 133 ? -6.572 -4.418 -9.129 1.00 96.12 133 ALA A C 1
ATOM 1033 O O . ALA A 1 133 ? -7.221 -3.419 -9.429 1.00 96.12 133 ALA A O 1
ATOM 1034 N N . ASN A 1 134 ? -5.351 -4.627 -9.630 1.00 95.50 134 ASN A N 1
ATOM 1035 C CA . ASN A 1 134 ? -4.699 -3.684 -10.534 1.00 95.50 134 ASN A CA 1
ATOM 1036 C C . ASN A 1 134 ? -5.407 -3.578 -11.891 1.00 95.50 134 ASN A C 1
ATOM 1038 O O . ASN A 1 134 ? -5.487 -2.491 -12.455 1.00 95.50 134 ASN A O 1
ATOM 1042 N N . ALA A 1 135 ? -5.945 -4.680 -12.420 1.00 94.56 135 ALA A N 1
ATOM 1043 C CA . ALA A 1 135 ? -6.722 -4.654 -13.657 1.00 94.56 135 ALA A CA 1
ATOM 1044 C C . ALA A 1 135 ? -8.045 -3.886 -13.500 1.00 94.56 135 ALA A C 1
ATOM 1046 O O . ALA A 1 135 ? -8.469 -3.210 -14.437 1.00 94.56 135 ALA A O 1
ATOM 1047 N N . GLU A 1 136 ? -8.700 -3.981 -12.342 1.00 92.88 136 GLU A N 1
ATOM 1048 C CA . GLU A 1 136 ? -9.896 -3.191 -12.025 1.00 92.88 136 GLU A CA 1
ATOM 1049 C C . GLU A 1 136 ? -9.549 -1.712 -11.815 1.00 92.88 136 GLU A C 1
ATOM 1051 O O . GLU A 1 136 ? -10.192 -0.839 -12.399 1.00 92.88 136 GLU A O 1
ATOM 1056 N N . PHE A 1 137 ? -8.485 -1.430 -11.063 1.00 92.81 137 PHE A N 1
ATOM 1057 C CA . PHE A 1 137 ? -7.986 -0.077 -10.833 1.00 92.81 137 PHE A CA 1
ATOM 1058 C C . PHE A 1 137 ? -7.612 0.624 -12.146 1.00 92.81 137 PHE A C 1
ATOM 1060 O O . PHE A 1 137 ? -8.112 1.707 -12.427 1.00 92.81 137 PHE A O 1
ATOM 1067 N N . ALA A 1 138 ? -6.831 -0.025 -13.013 1.00 90.38 138 ALA A N 1
ATOM 1068 C CA . ALA A 1 138 ? -6.392 0.553 -14.284 1.00 90.38 138 ALA A CA 1
ATOM 1069 C C . ALA A 1 138 ? -7.539 0.863 -15.265 1.00 90.38 138 ALA A C 1
ATOM 1071 O O . ALA A 1 138 ? -7.367 1.685 -16.162 1.00 90.38 138 ALA A O 1
ATOM 1072 N N . LYS A 1 139 ? -8.697 0.203 -15.128 1.00 89.19 139 LYS A N 1
ATOM 1073 C CA . LYS A 1 139 ? -9.887 0.484 -15.950 1.00 89.19 139 LYS A CA 1
ATOM 1074 C C . LYS A 1 139 ? -10.677 1.691 -15.454 1.00 89.19 139 LYS A C 1
ATOM 1076 O O . LYS A 1 139 ? -11.317 2.351 -16.265 1.00 89.19 139 LYS A O 1
ATOM 1081 N N . ASN A 1 140 ? -10.663 1.931 -14.146 1.00 85.94 140 ASN A N 1
ATOM 1082 C CA . ASN A 1 140 ? -11.546 2.891 -13.489 1.00 85.94 140 ASN A CA 1
ATOM 1083 C C . ASN A 1 140 ? -10.826 4.178 -13.064 1.00 85.94 140 ASN A C 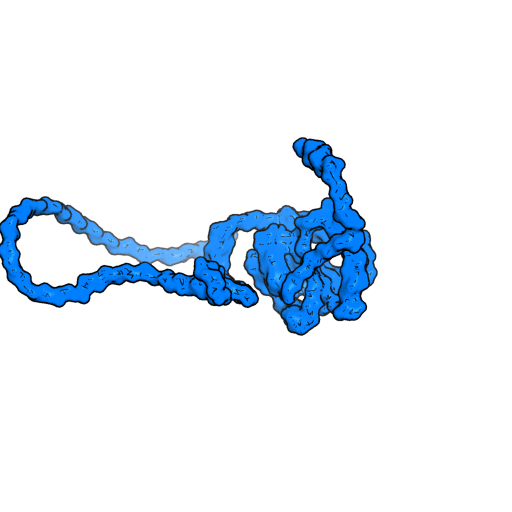1
ATOM 1085 O O . ASN A 1 140 ? -11.482 5.194 -12.853 1.00 85.94 140 ASN A O 1
ATOM 1089 N N . GLU A 1 141 ? -9.502 4.147 -12.916 1.00 85.44 141 GLU A N 1
ATOM 1090 C CA . GLU A 1 141 ? -8.722 5.299 -12.473 1.00 85.44 141 GLU A CA 1
ATOM 1091 C C . GLU A 1 141 ? -8.456 6.266 -13.636 1.00 85.44 141 GLU A C 1
ATOM 1093 O O . GLU A 1 141 ? -7.798 5.937 -14.626 1.00 85.44 141 GLU A O 1
ATOM 1098 N N . GLU A 1 142 ? -8.932 7.503 -13.495 1.00 84.88 142 GLU A N 1
ATOM 1099 C CA . GLU A 1 142 ? -8.625 8.578 -14.433 1.00 84.88 142 GLU A CA 1
ATOM 1100 C C . GLU A 1 142 ? -7.250 9.188 -14.147 1.00 84.88 142 GLU A C 1
ATOM 1102 O O . GLU A 1 142 ? -6.861 9.435 -13.002 1.00 84.88 142 GLU A O 1
ATOM 1107 N N . ARG A 1 143 ? -6.494 9.493 -15.205 1.00 83.81 143 ARG A N 1
ATOM 1108 C CA . ARG A 1 143 ? -5.174 10.107 -15.053 1.00 83.81 143 ARG A CA 1
ATOM 1109 C C . ARG A 1 143 ? -5.296 11.510 -14.462 1.00 83.81 143 ARG A C 1
ATOM 1111 O O . ARG A 1 143 ? -5.960 12.379 -15.027 1.00 83.81 143 ARG A O 1
ATOM 1118 N N . LYS A 1 144 ? -4.571 11.765 -13.373 1.00 83.75 144 LYS A N 1
ATOM 1119 C CA . LYS A 1 144 ? -4.561 13.074 -12.713 1.00 83.75 144 LYS A CA 1
ATOM 1120 C C . LYS A 1 144 ? -3.908 14.133 -13.600 1.00 83.75 144 LYS A C 1
ATOM 1122 O O . LYS A 1 144 ? -2.793 13.961 -14.096 1.00 83.75 144 LYS A O 1
ATOM 1127 N N . ASN A 1 145 ? -4.565 15.286 -13.718 1.00 86.44 145 ASN A N 1
ATOM 1128 C CA . ASN A 1 145 ? -3.914 16.517 -14.153 1.00 86.44 145 ASN A CA 1
ATOM 1129 C C . ASN A 1 145 ? -3.279 17.198 -12.935 1.00 86.44 145 ASN A C 1
ATOM 1131 O O . ASN A 1 145 ? -3.981 17.622 -12.018 1.00 86.44 145 ASN A O 1
ATOM 1135 N N . TYR A 1 146 ? -1.951 17.324 -12.934 1.00 78.19 146 TYR A N 1
ATOM 1136 C CA . TYR A 1 146 ? -1.192 17.884 -11.814 1.00 78.19 146 TYR A CA 1
ATOM 1137 C C . TYR A 1 146 ? -1.655 19.291 -11.401 1.00 78.19 146 TYR A C 1
ATOM 1139 O O . TYR A 1 146 ? -1.818 19.563 -10.212 1.00 78.19 146 TYR A O 1
ATOM 1147 N N . SER A 1 147 ? -1.895 20.186 -12.366 1.00 78.31 147 SER A N 1
ATOM 1148 C CA . SER A 1 147 ? -2.294 21.569 -12.067 1.00 78.31 147 SER A CA 1
ATOM 1149 C C . SER A 1 147 ? -3.654 21.611 -11.374 1.00 78.31 147 SER A C 1
ATOM 1151 O O . SER A 1 147 ? -3.827 22.291 -10.356 1.00 78.31 147 SER A O 1
ATOM 1153 N N . ASP A 1 148 ? -4.608 20.842 -11.897 1.00 82.25 148 ASP A N 1
ATOM 1154 C CA . ASP A 1 148 ? -5.952 20.761 -11.335 1.00 82.25 148 ASP A CA 1
ATOM 1155 C C . ASP A 1 148 ? -5.906 20.118 -9.952 1.00 82.25 148 ASP A C 1
ATOM 1157 O O . ASP A 1 148 ? -6.445 20.683 -9.002 1.00 82.25 148 ASP A O 1
ATOM 1161 N N . HIS A 1 149 ? -5.163 19.021 -9.809 1.00 84.19 149 HIS A N 1
ATOM 1162 C CA . HIS A 1 149 ? -4.984 18.298 -8.556 1.00 84.19 149 HIS A CA 1
ATOM 1163 C C . HIS A 1 149 ? -4.424 19.189 -7.434 1.00 84.19 149 HIS A C 1
ATOM 1165 O O . HIS A 1 149 ? -5.026 19.286 -6.362 1.00 84.19 149 HIS A O 1
ATOM 1171 N N . VAL A 1 150 ? -3.328 19.916 -7.688 1.00 82.94 150 VAL A N 1
ATOM 1172 C CA . VAL A 1 150 ? -2.730 20.832 -6.699 1.00 82.94 150 VAL A CA 1
ATOM 1173 C C . VAL A 1 150 ? -3.685 21.976 -6.357 1.00 82.94 150 VAL A C 1
ATOM 1175 O O . VAL A 1 150 ? -3.822 22.347 -5.188 1.00 82.94 150 VAL A O 1
ATOM 1178 N N . SER A 1 151 ? -4.359 22.549 -7.358 1.00 79.62 151 SER A N 1
ATOM 1179 C CA . SER A 1 151 ? -5.300 23.649 -7.129 1.00 79.62 151 SER A CA 1
ATOM 1180 C C . SER A 1 151 ? -6.505 23.213 -6.287 1.00 79.62 151 SER A C 1
ATOM 1182 O O . SER A 1 151 ? -6.916 23.945 -5.384 1.00 79.62 151 SER A O 1
ATOM 1184 N N . GLN A 1 152 ? -7.030 22.009 -6.531 1.00 83.19 152 GLN A N 1
ATOM 1185 C CA . GLN A 1 152 ? -8.136 21.421 -5.782 1.00 83.19 152 GLN A CA 1
ATOM 1186 C C . GLN A 1 152 ? -7.720 21.104 -4.346 1.00 83.19 152 GLN A C 1
ATOM 1188 O O . GLN A 1 152 ? -8.416 21.523 -3.425 1.00 83.19 152 GLN A O 1
ATOM 1193 N N . GLY A 1 153 ? -6.557 20.474 -4.144 1.00 82.38 153 GLY A N 1
ATOM 1194 C CA . GLY A 1 153 ? -6.041 20.181 -2.803 1.00 82.38 153 GLY A CA 1
ATOM 1195 C C . GLY A 1 153 ? -5.878 21.448 -1.959 1.00 82.38 153 GLY A C 1
ATOM 1196 O O . GLY A 1 153 ? -6.347 21.508 -0.824 1.00 82.38 153 GLY A O 1
ATOM 1197 N N . ARG A 1 154 ? -5.329 22.524 -2.545 1.00 83.00 154 ARG A N 1
ATOM 1198 C CA . ARG A 1 154 ? -5.218 23.830 -1.869 1.00 83.00 154 ARG A CA 1
ATOM 1199 C C . ARG A 1 154 ? -6.576 24.438 -1.523 1.00 83.00 154 ARG A C 1
ATOM 1201 O O . ARG A 1 154 ? -6.732 24.969 -0.429 1.00 83.00 154 ARG A O 1
ATOM 1208 N N . ARG A 1 155 ? -7.554 24.374 -2.436 1.00 82.56 155 ARG A N 1
ATOM 1209 C CA . ARG A 1 155 ? -8.919 24.882 -2.191 1.00 82.56 155 ARG A CA 1
ATOM 1210 C C . ARG A 1 155 ? -9.629 24.118 -1.078 1.00 82.56 155 ARG A C 1
ATOM 1212 O O . ARG A 1 155 ? -10.370 24.727 -0.319 1.00 82.56 155 ARG A O 1
ATOM 1219 N N . GLN A 1 156 ? -9.395 22.813 -0.991 1.00 84.38 156 GLN A N 1
ATOM 1220 C CA . GLN A 1 156 ? -9.984 21.941 0.023 1.00 84.38 156 GLN A CA 1
ATOM 1221 C C . GLN A 1 156 ? -9.221 21.970 1.357 1.00 84.38 156 GLN A C 1
ATOM 1223 O O . GLN A 1 156 ? -9.615 21.292 2.298 1.00 84.38 156 GLN A O 1
ATOM 1228 N N . GLY A 1 157 ? -8.141 22.754 1.462 1.00 81.31 157 GLY A N 1
ATOM 1229 C CA . GLY A 1 157 ? -7.345 22.840 2.687 1.00 81.31 157 GLY A CA 1
ATOM 1230 C C . GLY A 1 157 ? -6.594 21.548 3.019 1.00 81.31 157 GLY A C 1
ATOM 1231 O O . GLY A 1 157 ? -6.212 21.349 4.169 1.00 81.31 157 GLY A O 1
ATOM 1232 N N . VAL A 1 158 ? -6.373 20.680 2.027 1.00 81.81 158 VAL A N 1
ATOM 1233 C CA . VAL A 1 158 ? -5.622 19.432 2.181 1.00 81.81 158 VAL A CA 1
ATOM 1234 C C . VAL A 1 158 ? -4.184 19.789 2.540 1.00 81.81 158 VAL A C 1
ATOM 1236 O O . VAL A 1 158 ? -3.435 20.330 1.723 1.00 81.81 158 VAL A O 1
ATOM 1239 N N . TYR A 1 159 ? -3.801 19.491 3.778 1.00 77.00 159 TYR A N 1
ATOM 1240 C CA . TYR A 1 159 ? -2.455 19.708 4.283 1.00 77.00 159 TYR A CA 1
ATOM 1241 C C . TYR A 1 159 ? -1.844 18.383 4.721 1.00 77.00 159 TYR A C 1
ATOM 1243 O O . TYR A 1 159 ? -2.390 17.684 5.571 1.00 77.00 159 TYR A O 1
ATOM 1251 N N . PHE A 1 160 ? -0.691 18.055 4.146 1.00 75.75 160 PHE A N 1
ATOM 1252 C CA . PHE A 1 160 ? 0.113 16.917 4.561 1.00 75.75 160 PHE A CA 1
ATOM 1253 C C . PHE A 1 160 ? 1.324 17.437 5.339 1.00 75.75 160 PHE A C 1
ATOM 1255 O O . PHE A 1 160 ? 2.184 18.127 4.790 1.00 75.75 160 PHE A O 1
ATOM 1262 N N . LYS A 1 161 ? 1.381 17.143 6.642 1.00 73.69 161 LYS A N 1
ATOM 1263 C CA . LYS A 1 161 ? 2.518 17.532 7.482 1.00 73.69 161 LYS A CA 1
ATOM 1264 C C . LYS A 1 161 ? 3.658 16.535 7.279 1.00 73.69 161 LYS A C 1
ATOM 1266 O O . LYS A 1 161 ? 3.624 15.459 7.873 1.00 73.69 161 LYS A O 1
ATOM 1271 N N . ASN A 1 162 ? 4.646 16.893 6.465 1.00 67.19 162 ASN A N 1
ATOM 1272 C CA . ASN A 1 162 ? 5.875 16.111 6.321 1.00 67.19 162 ASN A CA 1
ATOM 1273 C C . ASN A 1 162 ? 6.681 16.091 7.631 1.00 67.19 162 ASN A C 1
ATOM 1275 O O . ASN A 1 162 ? 6.667 17.061 8.389 1.00 67.19 162 ASN A O 1
ATOM 1279 N N . GLY A 1 163 ? 7.387 14.983 7.886 1.00 67.12 163 GLY A N 1
ATOM 1280 C CA . GLY A 1 163 ? 8.340 14.874 9.000 1.00 67.12 163 GLY A CA 1
ATOM 1281 C C . GLY A 1 163 ? 9.592 15.734 8.797 1.00 67.12 163 GLY A C 1
ATOM 1282 O O . GLY A 1 163 ? 10.200 16.171 9.768 1.00 67.12 163 GLY A O 1
ATOM 1283 N N . MET A 1 164 ? 9.922 16.036 7.538 1.00 67.25 164 MET A N 1
ATOM 1284 C CA . MET A 1 164 ? 10.949 17.007 7.167 1.00 67.25 164 MET A CA 1
ATOM 1285 C C . MET A 1 164 ? 10.315 18.390 6.963 1.00 67.25 164 MET A C 1
ATOM 1287 O O . MET A 1 164 ? 9.292 18.487 6.271 1.00 67.25 164 MET A O 1
ATOM 1291 N N . PRO A 1 165 ? 10.891 19.460 7.539 1.00 66.12 165 PRO A N 1
ATOM 1292 C CA . PRO A 1 165 ? 10.385 20.806 7.332 1.00 66.12 165 PRO A CA 1
ATOM 1293 C C . PRO A 1 165 ? 10.534 21.220 5.857 1.00 66.12 165 PRO A C 1
ATOM 1295 O O . PRO A 1 165 ? 11.385 20.722 5.124 1.00 66.12 165 PRO A O 1
ATOM 1298 N N . TYR A 1 166 ? 9.650 22.103 5.389 1.00 65.38 166 TYR A N 1
ATOM 1299 C CA . TYR A 1 166 ? 9.662 22.569 4.001 1.00 65.38 166 TYR A CA 1
ATOM 1300 C C . TYR A 1 166 ? 10.642 23.729 3.815 1.00 65.38 166 TYR A C 1
ATOM 1302 O O . TYR A 1 166 ? 10.457 24.784 4.422 1.00 65.38 166 TYR A O 1
ATOM 1310 N N . GLY A 1 167 ? 11.591 23.566 2.894 1.00 74.06 167 GLY A N 1
ATOM 1311 C CA . GLY A 1 167 ? 12.464 24.620 2.382 1.00 74.06 167 GLY A CA 1
ATOM 1312 C C . GLY A 1 167 ? 13.821 24.071 1.943 1.00 74.06 167 GLY A C 1
ATOM 1313 O O . GLY A 1 167 ? 13.992 22.862 1.825 1.00 74.06 167 GLY A O 1
ATOM 1314 N N . GLU A 1 168 ? 14.744 24.971 1.638 1.00 76.56 168 GLU A N 1
ATOM 1315 C CA . GLU A 1 168 ? 16.101 24.669 1.180 1.00 76.56 168 GLU A CA 1
ATOM 1316 C C . GLU A 1 168 ? 17.054 25.281 2.207 1.00 76.56 168 GLU A C 1
ATOM 1318 O O . GLU A 1 168 ? 16.863 26.438 2.560 1.00 76.56 168 GLU A O 1
ATOM 1323 N N . ASP A 1 169 ? 18.016 24.513 2.702 1.00 81.50 169 ASP A N 1
ATOM 1324 C CA . ASP A 1 169 ? 19.165 25.032 3.448 1.00 81.50 169 ASP A CA 1
ATOM 1325 C C . ASP A 1 169 ? 20.206 25.473 2.408 1.00 81.50 169 ASP A C 1
ATOM 1327 O O . ASP A 1 169 ? 20.806 24.636 1.724 1.00 81.50 169 ASP A O 1
ATOM 1331 N N . ARG A 1 170 ? 20.319 26.783 2.168 1.00 77.12 170 ARG A N 1
ATOM 1332 C CA . ARG A 1 170 ? 21.152 27.324 1.081 1.00 77.12 170 ARG A CA 1
ATOM 1333 C C . ARG A 1 170 ? 22.567 27.630 1.518 1.00 77.12 170 ARG A C 1
ATOM 1335 O O . ARG A 1 170 ? 23.431 27.756 0.647 1.00 77.12 170 ARG A O 1
ATOM 1342 N N . ASP A 1 171 ? 22.793 27.814 2.809 1.00 83.19 171 ASP A N 1
ATOM 1343 C CA . ASP A 1 171 ? 24.106 28.109 3.370 1.00 83.19 171 ASP A CA 1
ATOM 1344 C C . ASP A 1 171 ? 24.755 26.902 4.064 1.00 83.19 171 ASP A C 1
ATOM 1346 O O . ASP A 1 171 ? 25.955 26.943 4.348 1.00 83.19 171 ASP A O 1
ATOM 1350 N N . GLY A 1 172 ? 24.034 25.788 4.181 1.00 81.88 172 GLY A N 1
ATOM 1351 C CA . GLY A 1 172 ? 24.528 24.507 4.669 1.00 81.88 172 GLY A CA 1
ATOM 1352 C C . GLY A 1 172 ? 24.656 24.454 6.189 1.00 81.88 172 GLY A C 1
ATOM 1353 O O . GLY A 1 172 ? 25.510 23.710 6.685 1.00 81.88 172 GLY A O 1
ATOM 1354 N N . ASP A 1 173 ? 23.892 25.265 6.924 1.00 85.75 173 ASP A N 1
ATOM 1355 C CA . ASP A 1 173 ? 23.959 25.357 8.385 1.00 85.75 173 ASP A CA 1
ATOM 1356 C C . ASP A 1 173 ? 23.088 24.311 9.112 1.00 85.75 173 ASP A C 1
ATOM 1358 O O . ASP A 1 173 ? 23.189 24.146 10.332 1.00 85.75 173 ASP A O 1
ATOM 1362 N N . GLY A 1 174 ? 22.307 23.531 8.357 1.00 78.38 174 GLY A N 1
ATOM 1363 C CA . GLY A 1 174 ? 21.390 22.518 8.868 1.00 78.38 174 GLY A CA 1
ATOM 1364 C C . GLY A 1 174 ? 20.031 23.070 9.309 1.00 78.38 174 GLY A C 1
ATOM 1365 O O . GLY A 1 174 ? 19.184 22.289 9.758 1.00 78.38 174 GLY A O 1
ATOM 1366 N N . GLU A 1 175 ? 19.791 24.374 9.173 1.00 82.31 175 GLU A N 1
ATOM 1367 C CA . GLU A 1 175 ? 18.504 25.029 9.363 1.00 82.31 175 GLU A CA 1
ATOM 1368 C C . GLU A 1 175 ? 17.852 25.327 8.005 1.00 82.31 175 GLU A C 1
ATOM 1370 O O . GLU A 1 175 ? 18.489 25.535 6.979 1.00 82.31 175 GLU A O 1
ATOM 1375 N N . ILE A 1 176 ? 16.519 25.300 7.961 1.00 74.81 176 ILE A N 1
ATOM 1376 C CA . ILE A 1 176 ? 15.812 25.592 6.714 1.00 74.81 176 ILE A CA 1
ATOM 1377 C C . ILE A 1 176 ? 15.649 27.098 6.536 1.00 74.81 176 ILE A C 1
ATOM 1379 O O . ILE A 1 176 ? 14.995 27.761 7.348 1.00 74.81 176 ILE A O 1
ATOM 1383 N N . ASP A 1 177 ? 16.087 27.612 5.384 1.00 79.44 177 ASP A N 1
ATOM 1384 C CA . ASP A 1 177 ? 15.850 29.000 5.007 1.00 79.44 177 ASP A CA 1
ATOM 1385 C C . ASP A 1 177 ? 14.369 29.258 4.713 1.00 79.44 177 ASP A C 1
ATOM 1387 O O . ASP A 1 177 ? 13.842 29.048 3.610 1.00 79.44 177 ASP A O 1
ATOM 1391 N N . HIS A 1 178 ? 13.660 29.818 5.685 1.00 73.12 178 HIS A N 1
ATOM 1392 C CA . HIS A 1 178 ? 12.317 30.334 5.465 1.00 73.12 178 HIS A CA 1
ATOM 1393 C C . HIS A 1 178 ? 12.382 31.716 4.807 1.00 73.12 178 HIS A C 1
ATOM 1395 O O . HIS A 1 178 ? 12.350 32.759 5.465 1.00 73.12 178 HIS A O 1
ATOM 1401 N N . ARG A 1 179 ? 12.427 31.766 3.469 1.00 60.12 179 ARG A N 1
ATOM 1402 C CA . ARG A 1 179 ? 12.295 33.047 2.762 1.00 60.12 179 ARG A CA 1
ATOM 1403 C C . ARG A 1 179 ? 10.895 33.616 2.996 1.00 60.12 179 ARG A C 1
ATOM 1405 O O . ARG A 1 179 ? 9.916 33.140 2.425 1.00 60.12 179 ARG A O 1
ATOM 1412 N N . GLY A 1 180 ? 10.812 34.688 3.784 1.00 46.44 180 GLY A N 1
ATOM 1413 C CA . GLY A 1 180 ? 9.612 35.507 3.924 1.00 46.44 180 GLY A CA 1
ATOM 1414 C C . GLY A 1 180 ? 9.138 36.010 2.560 1.00 46.44 180 GLY A C 1
ATOM 1415 O O . GLY A 1 180 ? 9.646 36.999 2.028 1.00 46.44 180 GLY A O 1
ATOM 1416 N N . GLY A 1 181 ? 8.162 35.318 1.979 1.00 41.03 181 GLY A N 1
ATOM 1417 C CA . GLY A 1 181 ? 7.430 35.757 0.803 1.00 41.03 181 GLY A CA 1
ATOM 1418 C C . GLY A 1 181 ? 6.537 36.939 1.155 1.00 41.03 181 GLY A C 1
ATOM 1419 O O . GLY A 1 181 ? 5.335 36.788 1.322 1.00 41.03 181 GLY A O 1
ATOM 1420 N N . ALA A 1 182 ? 7.122 38.128 1.258 1.00 38.72 182 ALA A N 1
ATOM 1421 C CA . ALA A 1 182 ? 6.389 39.376 1.174 1.00 38.72 182 ALA A CA 1
ATOM 1422 C C . ALA A 1 182 ? 7.113 40.271 0.179 1.00 38.72 182 ALA A C 1
ATOM 1424 O O . ALA A 1 182 ? 8.146 40.876 0.474 1.00 38.72 182 ALA A O 1
ATOM 1425 N N . SER A 1 183 ? 6.539 40.376 -1.014 1.00 40.84 183 SER A N 1
ATOM 1426 C CA . SER A 1 183 ? 6.705 41.538 -1.869 1.00 40.84 183 SER A CA 1
ATOM 1427 C C . SER A 1 183 ? 6.452 42.780 -1.011 1.00 40.84 183 SER A C 1
ATOM 1429 O O . SER A 1 183 ? 5.308 43.158 -0.767 1.00 40.84 183 SER A O 1
ATOM 1431 N N . LYS A 1 184 ? 7.520 43.408 -0.507 1.00 39.59 184 LYS A N 1
ATOM 1432 C CA . LYS A 1 184 ? 7.475 44.766 0.034 1.00 39.59 184 LYS A CA 1
ATOM 1433 C C . LYS A 1 184 ? 7.071 45.672 -1.124 1.00 39.59 184 LYS A C 1
ATOM 1435 O O . LYS A 1 184 ? 7.917 46.202 -1.841 1.00 39.59 184 LYS A O 1
ATOM 1440 N N . ALA A 1 185 ? 5.765 45.856 -1.299 1.00 39.19 185 ALA A N 1
ATOM 1441 C CA . ALA A 1 185 ? 5.222 47.066 -1.880 1.00 39.19 185 ALA A CA 1
ATOM 1442 C C . ALA A 1 185 ? 5.731 48.214 -1.001 1.00 39.19 185 ALA A C 1
ATOM 1444 O O . ALA A 1 185 ? 5.206 48.495 0.076 1.00 39.19 185 ALA A O 1
ATOM 1445 N N . LYS A 1 186 ? 6.855 48.803 -1.413 1.00 37.69 186 LYS A N 1
ATOM 1446 C CA . LYS A 1 186 ? 7.482 49.943 -0.758 1.00 37.69 186 LYS A CA 1
ATOM 1447 C C . LYS A 1 186 ? 6.593 51.155 -1.040 1.00 37.69 186 LYS A C 1
ATOM 1449 O O . LYS A 1 186 ? 6.827 51.911 -1.976 1.00 37.69 186 LYS A O 1
ATOM 1454 N N . GLY A 1 187 ? 5.541 51.302 -0.237 1.00 33.34 187 GLY A N 1
ATOM 1455 C CA . GLY A 1 187 ? 4.856 52.569 -0.032 1.00 33.34 187 GLY A CA 1
ATOM 1456 C C . GLY A 1 187 ? 5.856 53.555 0.563 1.00 33.34 187 GLY A C 1
ATOM 1457 O O . GLY A 1 187 ? 6.066 53.590 1.771 1.00 33.34 187 GLY A O 1
ATOM 1458 N N . GLY A 1 188 ? 6.537 54.301 -0.304 1.00 31.42 188 GLY A N 1
ATOM 1459 C CA . GLY A 1 188 ? 7.426 55.392 0.073 1.00 31.42 188 GLY A CA 1
ATOM 1460 C C . GLY A 1 188 ? 6.615 56.622 0.463 1.00 31.42 188 GLY A C 1
ATOM 1461 O O . GLY A 1 188 ? 6.451 57.533 -0.340 1.00 31.42 188 GLY A O 1
ATOM 1462 N N . GLY A 1 189 ? 6.087 56.634 1.686 1.00 30.59 189 GLY A N 1
ATOM 1463 C CA . GLY A 1 189 ? 5.589 57.837 2.345 1.00 30.59 189 GLY A CA 1
ATOM 1464 C C . GLY A 1 189 ? 6.651 58.364 3.302 1.00 30.59 189 GLY A C 1
ATOM 1465 O O . GLY A 1 189 ? 6.822 57.822 4.387 1.00 30.59 189 GLY A O 1
ATOM 1466 N N . GLY A 1 190 ? 7.376 59.405 2.897 1.00 30.47 190 GLY A N 1
ATOM 1467 C CA . GLY A 1 190 ? 8.367 60.070 3.740 1.00 30.47 190 GLY A CA 1
ATOM 1468 C C . GLY A 1 190 ? 8.909 61.322 3.065 1.00 30.47 190 GLY A C 1
ATOM 1469 O O . GLY A 1 190 ? 9.946 61.276 2.414 1.00 30.47 190 GLY A O 1
ATOM 1470 N N . ALA A 1 191 ? 8.180 62.431 3.185 1.00 33.09 191 ALA A N 1
ATOM 1471 C CA . ALA A 1 191 ? 8.676 63.753 2.817 1.00 33.09 191 ALA A CA 1
ATOM 1472 C C . ALA A 1 191 ? 9.738 64.229 3.824 1.00 33.09 191 ALA A C 1
ATOM 1474 O O . ALA A 1 191 ? 9.577 64.014 5.028 1.00 33.09 191 ALA A O 1
ATOM 1475 N N . PRO A 1 192 ? 10.743 64.985 3.357 1.00 37.06 192 PRO A N 1
ATOM 1476 C CA . PRO A 1 192 ? 10.999 66.271 3.993 1.00 37.06 192 PRO A CA 1
ATOM 1477 C C . PRO A 1 192 ? 11.115 67.433 2.991 1.00 37.06 192 PRO A C 1
ATOM 1479 O O . PRO A 1 192 ? 11.465 67.276 1.825 1.00 37.06 192 PRO A O 1
ATOM 1482 N N . LYS A 1 193 ? 10.759 68.611 3.513 1.00 34.81 193 LYS A N 1
ATOM 1483 C CA . LYS A 1 193 ? 10.777 69.956 2.919 1.00 34.81 193 LYS A CA 1
ATOM 1484 C C . LYS A 1 193 ? 12.153 70.368 2.369 1.00 34.81 193 LYS A C 1
ATOM 1486 O O . LYS A 1 193 ? 13.161 70.051 2.990 1.00 34.81 193 LYS A O 1
ATOM 1491 N N . GLY A 1 194 ? 12.154 71.227 1.342 1.00 28.47 194 GLY A N 1
ATOM 1492 C CA . GLY A 1 194 ? 13.254 72.172 1.093 1.00 28.47 194 GLY A CA 1
ATOM 1493 C C . GLY A 1 194 ? 13.536 72.494 -0.378 1.00 28.47 194 GLY A C 1
ATOM 1494 O O . GLY A 1 194 ? 14.300 71.794 -1.020 1.00 28.47 194 GLY A O 1
ATOM 1495 N N . ASP A 1 195 ? 12.897 73.557 -0.871 1.00 29.45 195 ASP A N 1
ATOM 1496 C CA . ASP A 1 195 ? 13.374 74.574 -1.829 1.00 29.45 195 ASP A CA 1
ATOM 1497 C C . ASP A 1 195 ? 14.305 74.206 -3.010 1.00 29.45 195 ASP A C 1
ATOM 1499 O O . ASP A 1 195 ? 15.495 73.975 -2.845 1.00 29.45 195 ASP A O 1
ATOM 1503 N N . MET A 1 196 ? 13.800 74.368 -4.244 1.00 33.91 196 MET A N 1
ATOM 1504 C CA . MET A 1 196 ? 14.204 75.428 -5.200 1.00 33.91 196 MET A CA 1
ATOM 1505 C C . MET A 1 196 ? 13.972 75.040 -6.676 1.00 33.91 196 MET A C 1
ATOM 1507 O O . MET A 1 196 ? 14.496 74.060 -7.185 1.00 33.91 196 MET A O 1
ATOM 1511 N N . LYS A 1 197 ? 13.246 75.934 -7.368 1.00 32.66 197 LYS A N 1
ATOM 1512 C CA . LYS A 1 197 ? 13.400 76.380 -8.772 1.00 32.66 197 LYS A CA 1
ATOM 1513 C C . LYS A 1 197 ? 13.666 75.339 -9.877 1.00 32.66 197 LYS A C 1
ATOM 1515 O O . LYS A 1 197 ? 14.789 74.905 -10.087 1.00 32.66 197 LYS A O 1
ATOM 1520 N N . GLY A 1 198 ? 12.695 75.197 -10.784 1.00 31.95 198 GLY A N 1
ATOM 1521 C CA . GLY A 1 198 ? 12.958 74.689 -12.136 1.00 31.95 198 GLY A CA 1
ATOM 1522 C C . GLY A 1 198 ? 11.735 74.717 -13.050 1.00 31.95 198 GLY A C 1
ATOM 1523 O O . GLY A 1 198 ? 10.828 73.914 -12.905 1.00 31.95 198 GLY A O 1
ATOM 1524 N N . LYS A 1 199 ? 11.705 75.673 -13.982 1.00 33.06 199 LYS A N 1
ATOM 1525 C CA . LYS A 1 199 ? 10.688 75.882 -15.028 1.00 33.06 199 LYS A CA 1
ATOM 1526 C C . LYS A 1 199 ? 10.534 74.663 -15.958 1.00 33.06 199 LYS A C 1
ATOM 1528 O O . LYS A 1 199 ? 11.546 74.122 -16.383 1.00 33.06 199 LYS A O 1
ATOM 1533 N N . GLY A 1 200 ? 9.318 74.381 -16.445 1.00 32.12 200 GLY A N 1
ATOM 1534 C CA . GLY A 1 200 ? 9.163 73.656 -17.719 1.00 32.12 200 GLY A CA 1
ATOM 1535 C C . GLY A 1 200 ? 7.822 72.964 -17.994 1.00 32.12 200 GLY A C 1
ATOM 1536 O O . GLY A 1 200 ? 7.659 71.813 -17.636 1.00 32.12 200 GLY A O 1
ATOM 1537 N N . LYS A 1 201 ? 6.913 73.688 -18.667 1.00 33.22 201 LYS A N 1
ATOM 1538 C CA . LYS A 1 201 ? 5.931 73.288 -19.712 1.00 33.22 201 LYS A CA 1
ATOM 1539 C C . LYS A 1 201 ? 5.257 71.886 -19.672 1.00 33.22 201 LYS A C 1
ATOM 1541 O O . LYS A 1 201 ? 5.919 70.863 -19.735 1.00 33.22 201 LYS A O 1
ATOM 1546 N N . GLY A 1 202 ? 3.911 71.881 -19.729 1.00 30.80 202 GLY A N 1
ATOM 1547 C CA . GLY A 1 202 ? 3.046 70.710 -20.023 1.00 30.80 202 GLY A CA 1
ATOM 1548 C C . GLY A 1 202 ? 3.201 70.138 -21.454 1.00 30.80 202 GLY A C 1
ATOM 1549 O O . GLY A 1 202 ? 4.145 70.555 -22.124 1.00 30.80 202 GLY A O 1
ATOM 1550 N N . PRO A 1 203 ? 2.298 69.265 -21.985 1.00 45.28 203 PRO A N 1
ATOM 1551 C CA . PRO A 1 203 ? 0.833 69.445 -21.939 1.00 45.28 203 PRO A CA 1
ATOM 1552 C C . PRO A 1 203 ? -0.084 68.181 -21.857 1.00 45.28 203 PRO A C 1
ATOM 1554 O O . PRO A 1 203 ? 0.295 67.069 -22.188 1.00 45.28 203 PRO A O 1
ATOM 1557 N N . LYS A 1 204 ? -1.344 68.455 -21.462 1.00 35.75 204 LYS A N 1
ATOM 1558 C CA . LYS A 1 204 ? -2.680 67.999 -21.946 1.00 35.75 204 LYS A CA 1
ATOM 1559 C C . LYS A 1 204 ? -2.969 66.557 -22.437 1.00 35.75 204 LYS A C 1
ATOM 1561 O O . LYS A 1 204 ? -2.417 66.105 -23.427 1.00 35.75 204 LYS A O 1
ATOM 1566 N N . GLY A 1 205 ? -4.126 66.062 -21.958 1.00 31.05 205 GLY A N 1
ATOM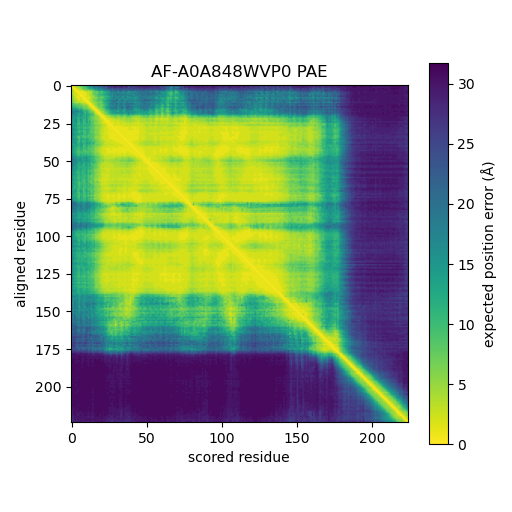 1567 C CA . GLY A 1 205 ? -5.078 65.176 -22.670 1.00 31.05 205 GLY A CA 1
ATOM 1568 C C . GLY A 1 205 ? -4.923 63.692 -22.308 1.00 31.05 205 GLY A C 1
ATOM 1569 O O . GLY A 1 205 ? -3.808 63.232 -22.184 1.00 31.05 205 GLY A O 1
ATOM 1570 N N . MET A 1 206 ? -5.944 62.863 -22.076 1.00 39.78 206 MET A N 1
ATOM 1571 C CA . MET A 1 206 ? -7.358 62.894 -22.452 1.00 39.78 206 MET A CA 1
ATOM 1572 C C . MET A 1 206 ? -8.229 62.213 -21.382 1.00 39.78 206 MET A C 1
ATOM 1574 O O . MET A 1 206 ? -7.822 61.289 -20.686 1.00 39.78 206 MET A O 1
ATOM 1578 N N . LYS A 1 207 ? -9.467 62.707 -21.295 1.00 35.78 207 LYS A N 1
ATOM 1579 C CA . LYS A 1 207 ? -10.607 62.154 -20.559 1.00 35.78 207 LYS A CA 1
ATOM 1580 C C . LYS A 1 207 ? -11.066 60.824 -21.170 1.00 35.78 207 LYS A C 1
ATOM 1582 O O . LYS A 1 207 ? -11.158 60.721 -22.386 1.00 35.78 207 LYS A O 1
ATOM 1587 N N . GLY A 1 208 ? -11.535 59.912 -20.322 1.00 37.91 208 GLY A N 1
ATOM 1588 C CA . GLY A 1 208 ? -12.386 58.787 -20.713 1.00 37.91 208 GLY A CA 1
ATOM 1589 C C . GLY A 1 208 ? -13.159 58.244 -19.513 1.00 37.91 208 GLY A C 1
ATOM 1590 O O . GLY A 1 208 ? -12.658 57.404 -18.780 1.00 37.91 208 GLY A O 1
ATOM 1591 N N . LYS A 1 209 ? -14.362 58.781 -19.275 1.00 35.44 209 LYS A N 1
ATOM 1592 C CA . LYS A 1 209 ? -15.350 58.265 -18.314 1.00 35.44 209 LYS A CA 1
ATOM 1593 C C . LYS A 1 209 ? -16.076 57.066 -18.932 1.00 35.44 209 LYS A C 1
ATOM 1595 O O . LYS A 1 209 ? -16.512 57.165 -20.071 1.00 35.44 209 LYS A O 1
ATOM 1600 N N . GLY A 1 210 ? -16.342 56.035 -18.133 1.00 37.25 210 GLY A N 1
ATOM 1601 C CA . GLY A 1 210 ? -17.318 54.989 -18.450 1.00 37.25 210 GLY A CA 1
ATOM 1602 C C . GLY A 1 210 ? -17.766 54.255 -17.188 1.00 37.25 210 GLY A C 1
ATOM 1603 O O . GLY A 1 210 ? -17.117 53.316 -16.753 1.00 37.25 210 GLY A O 1
ATOM 1604 N N . LYS A 1 211 ? -18.855 54.729 -16.569 1.00 36.75 211 LYS A N 1
ATOM 1605 C CA . LYS A 1 211 ? -19.605 54.031 -15.513 1.00 36.75 211 LYS A CA 1
ATOM 1606 C C . LYS A 1 211 ? -20.568 53.042 -16.178 1.00 36.75 211 LYS A C 1
ATOM 1608 O O . LYS A 1 211 ? -21.307 53.457 -17.062 1.00 36.75 211 LYS A O 1
ATOM 1613 N N . GLY A 1 212 ? -20.658 51.820 -15.660 1.00 36.78 212 GLY A N 1
ATOM 1614 C C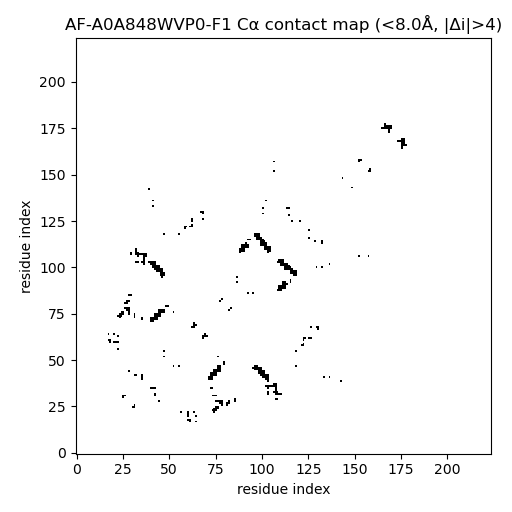A . GLY A 1 212 ? -21.758 50.889 -15.925 1.00 36.78 212 GLY A CA 1
ATOM 1615 C C . GLY A 1 212 ? -22.001 50.003 -14.704 1.00 36.78 212 GLY A C 1
ATOM 1616 O O . GLY A 1 212 ? -21.117 49.259 -14.301 1.00 36.78 212 GLY A O 1
ATOM 1617 N N . LYS A 1 213 ? -23.169 50.160 -14.075 1.00 37.59 213 LYS A N 1
ATOM 1618 C CA . LYS A 1 213 ? -23.705 49.338 -12.977 1.00 37.59 213 LYS A CA 1
ATOM 1619 C C . LYS A 1 213 ? -24.671 48.295 -13.556 1.00 37.59 213 LYS A C 1
ATOM 1621 O O . LYS A 1 213 ? -25.353 48.606 -14.525 1.00 37.59 213 LYS A O 1
ATOM 1626 N N . GLY A 1 214 ? -24.854 47.185 -12.837 1.00 32.28 214 GLY A N 1
ATOM 1627 C CA . GLY A 1 214 ? -25.992 46.258 -12.968 1.00 32.28 214 GLY A CA 1
ATOM 1628 C C . GLY A 1 214 ? -25.583 44.918 -13.591 1.00 32.28 214 GLY A C 1
ATOM 1629 O O . GLY A 1 214 ? -24.830 44.915 -14.547 1.00 32.28 214 GLY A O 1
ATOM 1630 N N . GLY A 1 215 ? -25.990 43.751 -13.101 1.00 35.41 215 GLY A N 1
ATOM 1631 C CA . GLY A 1 215 ? -26.996 43.438 -12.096 1.00 35.41 215 GLY A CA 1
ATOM 1632 C C . GLY A 1 215 ? -26.858 41.992 -11.610 1.00 35.41 215 GLY A C 1
ATOM 1633 O O . GLY A 1 215 ? -26.095 41.199 -12.153 1.00 35.41 215 GLY A O 1
ATOM 1634 N N . LYS A 1 216 ? -27.590 41.704 -10.534 1.00 38.00 216 LYS A N 1
ATOM 1635 C CA . LYS A 1 216 ? -27.776 40.387 -9.922 1.00 38.00 216 LYS A CA 1
ATOM 1636 C C . LYS A 1 216 ? -28.604 39.487 -10.849 1.00 38.00 216 LYS A C 1
ATOM 1638 O O . LYS A 1 216 ? -29.590 39.960 -11.404 1.00 38.00 216 LYS A O 1
ATOM 1643 N N . GLY A 1 217 ? -28.271 38.202 -10.911 1.00 35.75 217 GLY A N 1
ATOM 1644 C CA . GLY A 1 217 ? -29.122 37.143 -11.456 1.00 35.75 217 GLY A CA 1
ATOM 1645 C C . GLY A 1 217 ? -28.742 35.825 -10.790 1.00 35.75 217 GLY A C 1
ATOM 1646 O O . GLY A 1 217 ? -27.605 35.388 -10.928 1.00 35.75 217 GLY A O 1
ATOM 1647 N N . GLY A 1 218 ? -29.653 35.285 -9.978 1.00 36.94 218 GLY A N 1
ATOM 1648 C CA . GLY A 1 218 ? -29.510 33.992 -9.308 1.00 36.94 218 GLY A CA 1
ATOM 1649 C C . GLY A 1 218 ? -29.692 32.805 -10.265 1.00 36.94 218 GLY A C 1
ATOM 1650 O O . GLY A 1 218 ? -29.969 33.013 -11.447 1.00 36.94 218 GLY A O 1
ATOM 1651 N N . PRO A 1 219 ? -29.513 31.575 -9.759 1.00 46.31 219 PRO A N 1
ATOM 1652 C CA . PRO A 1 219 ? -29.484 30.361 -10.570 1.00 46.31 219 PRO A CA 1
ATOM 1653 C C . PRO A 1 219 ? -30.896 29.906 -10.973 1.00 46.31 219 PRO A C 1
ATOM 1655 O O . PRO A 1 219 ? -31.825 30.074 -10.178 1.00 46.31 219 PRO A O 1
ATOM 1658 N N . PRO A 1 220 ? -31.080 29.298 -12.158 1.00 51.41 220 PRO A N 1
ATOM 1659 C CA . PRO A 1 220 ? -32.257 28.493 -12.430 1.00 51.41 220 PRO A CA 1
ATOM 1660 C C . PRO A 1 220 ? -32.089 27.073 -11.873 1.00 51.41 220 PRO A C 1
ATOM 1662 O O . PRO A 1 220 ? -30.992 26.509 -11.862 1.00 51.41 220 PRO A O 1
ATOM 1665 N N . ALA A 1 221 ? -33.211 26.564 -11.378 1.00 39.06 221 ALA A N 1
ATOM 1666 C CA . ALA A 1 221 ? -33.419 25.224 -10.868 1.00 39.06 221 ALA A CA 1
ATOM 1667 C C . ALA A 1 221 ? -33.565 24.188 -11.998 1.00 39.06 221 ALA A C 1
ATOM 1669 O O . ALA A 1 221 ? -33.732 24.536 -13.164 1.00 39.06 221 ALA A O 1
ATOM 1670 N N . GLU A 1 222 ? -33.463 22.941 -11.550 1.00 39.59 222 GLU A N 1
ATOM 1671 C CA . GLU A 1 222 ? -33.691 21.634 -12.171 1.00 39.59 222 GLU A CA 1
ATOM 1672 C C . GLU A 1 222 ? -34.806 21.558 -13.222 1.00 39.59 222 GLU A C 1
ATOM 1674 O O . GLU A 1 222 ? -35.820 22.235 -13.093 1.00 39.59 222 GLU A O 1
ATOM 1679 N N . GLU A 1 223 ? -34.658 20.622 -14.164 1.00 37.53 223 GLU A N 1
ATOM 1680 C CA . GLU A 1 223 ? -35.775 19.830 -14.692 1.00 37.53 223 GLU A CA 1
ATOM 1681 C C . GLU A 1 223 ? -35.266 18.444 -15.150 1.00 37.53 223 GLU A C 1
ATOM 1683 O O . GLU A 1 223 ? -34.316 18.356 -15.927 1.00 37.53 223 GLU A O 1
ATOM 1688 N N . GLU A 1 224 ? -35.884 17.426 -14.535 1.00 38.88 224 GLU A N 1
ATOM 1689 C CA . GLU A 1 224 ? -36.211 16.041 -14.949 1.00 38.88 224 GLU A CA 1
ATOM 1690 C C . GLU A 1 224 ? -35.262 15.194 -15.821 1.00 38.88 224 GLU A C 1
ATOM 1692 O O . GLU A 1 224 ? -35.029 15.503 -17.011 1.00 38.88 224 GLU A O 1
#

Sequence (224 aa):
MMDRMDEIAAGYRTRGEDDEMVLQDFHTFRQALNVASGDQRLLVFIAAAQDQQDRVKDNLRPVFVDADVIGRFHVDFAGGQTDAEWADEIEKTKGKTGIFVIQSGQFGQTGTVLEQLPLTASGPEVKDALLKANAEFAKNEERKNYSDHVSQGRRQGVYFKNGMPYGEDRDGDGEIDHRGGASKAKGGGGAPKGDMKGKGKGPKGMKGKGKGKGGKGGPPAEEE

Nearest PDB structures (foldseek):
  5nyl-assembly1_A  TM=6.046E-01  e=3.620E-02  Populus tremula x Populus tremuloides
  6q6u-assembly2_B  TM=6.310E-01  e=6.839E-02  Chlamydomonas reinhardtii
  7qng-assembly1_B  TM=6.649E-01  e=1.138E-01  Homo sapiens
  7qpd-assembly1_E  TM=3.680E-01  e=2.176E-02  Homo sapiens
  5nyl-assembly2_B  TM=6.031E-01  e=3.575E-01  Populus tremula x Populus tremuloides

Secondary structure (DSSP, 8-state):
-HHHHHHHHHTSPP-S-GGGPPPP--S-HHHHHHHHHHHT-EEEEEE--HHHHHHHHHHHHHHHHSTTTTTTEEEEE--TTTTTTGGGGEES-S-SSEEEEEEEPTTSSSEEEEEEE-TT--HHHHHHHHHHHHHHHHHHPPPPPHHHHHHHHHHTT-----SSPSSB-SSSSSS-B-----------------------------------------PPP---